Protein AF-0000000071292032 (afdb_homodimer)

Foldseek 3Di:
DQCAVVQCVLPVVPFFPKKFKAFLDPVGGATRDMDPPDLQNQADSVQSCQLPDPPCVCCQPQNGDHSNFGKHWDDDCLVPPPQNKTWIKTDDDDPDAIWIKMWHAAPTIIIITTGDGPRDNVVRSVSRPVVRVVVNVVPD/DQCAVVQCVLPVVPFFPKKFKAFLDPVGGATRDMDPPDLQNQADSVQSCQLVDPPCVCCQPQNGDHSNFGKHWDDDCLVPPPQNKTWIKTDDDDPDAIWIKMWHAAPTIIIITTGDGPRDNVVRSVSRHVVRVVVNVVPD

Structure (mmCIF, N/CA/C/O backbone):
data_AF-0000000071292032-model_v1
#
loop_
_entity.id
_entity.type
_entity.pdbx_description
1 polymer Profilin
#
loop_
_atom_site.group_PDB
_atom_site.id
_atom_site.type_symbol
_atom_site.label_atom_id
_atom_site.label_alt_id
_atom_site.label_comp_id
_atom_site.label_asym_id
_atom_site.label_entity_id
_atom_site.label_seq_id
_atom_site.pdbx_PDB_ins_code
_atom_site.Cartn_x
_atom_site.Cartn_y
_atom_site.Cartn_z
_atom_site.occupancy
_atom_site.B_iso_or_equiv
_atom_site.auth_seq_id
_atom_site.auth_comp_id
_atom_site.auth_asym_id
_atom_site.auth_atom_id
_atom_site.pdbx_PDB_model_num
ATOM 1 N N . MET A 1 1 ? 8.82 -4.25 10.891 1 62.94 1 MET A N 1
ATOM 2 C CA . MET A 1 1 ? 7.844 -3.836 9.883 1 62.94 1 MET A CA 1
ATOM 3 C C . MET A 1 1 ? 6.82 -4.941 9.633 1 62.94 1 MET A C 1
ATOM 5 O O . MET A 1 1 ? 7.188 -6.102 9.453 1 62.94 1 MET A O 1
ATOM 9 N N . SER A 1 2 ? 5.457 -4.684 10.016 1 87.38 2 SER A N 1
ATOM 10 C CA . SER A 1 2 ? 4.551 -5.801 9.75 1 87.38 2 SER A CA 1
ATOM 11 C C . SER A 1 2 ? 3.955 -5.711 8.352 1 87.38 2 SER A C 1
ATOM 13 O O . SER A 1 2 ? 3.539 -4.633 7.914 1 87.38 2 SER A O 1
ATOM 15 N N . TRP A 1 3 ? 4.102 -6.738 7.504 1 96.5 3 TRP A N 1
ATOM 16 C CA . TRP A 1 3 ? 3.559 -6.859 6.156 1 96.5 3 TRP A CA 1
ATOM 17 C C . TRP A 1 3 ? 2.156 -7.457 6.184 1 96.5 3 TRP A C 1
ATOM 19 O O . TRP A 1 3 ? 1.475 -7.508 5.156 1 96.5 3 TRP A O 1
ATOM 29 N N . GLN A 1 4 ? 1.668 -7.754 7.344 1 96.69 4 GLN A N 1
ATOM 30 C CA . GLN A 1 4 ? 0.369 -8.406 7.457 1 96.69 4 GLN A CA 1
ATOM 31 C C . GLN A 1 4 ? -0.76 -7.473 7.039 1 96.69 4 GLN A C 1
ATOM 33 O O . GLN A 1 4 ? -1.766 -7.914 6.48 1 96.69 4 GLN A O 1
ATOM 38 N N . GLY A 1 5 ? -0.586 -6.219 7.262 1 95.81 5 GLY A N 1
ATOM 39 C CA . GLY A 1 5 ? -1.594 -5.258 6.836 1 95.81 5 GLY A CA 1
ATOM 40 C C . GLY A 1 5 ? -1.859 -5.293 5.344 1 95.81 5 GLY A C 1
ATOM 41 O O . GLY A 1 5 ? -2.998 -5.121 4.906 1 95.81 5 GLY A O 1
ATOM 42 N N . TYR A 1 6 ? -0.828 -5.484 4.535 1 97.81 6 TYR A N 1
ATOM 43 C CA . TYR A 1 6 ? -0.967 -5.57 3.084 1 97.81 6 TYR A CA 1
ATOM 44 C C . TYR A 1 6 ? -1.748 -6.816 2.686 1 97.81 6 TYR A C 1
ATOM 46 O O . TYR A 1 6 ? -2.605 -6.762 1.801 1 97.81 6 TYR A O 1
ATOM 54 N N . VAL A 1 7 ? -1.456 -7.906 3.375 1 98.44 7 VAL A N 1
ATOM 55 C CA . VAL A 1 7 ? -2.18 -9.148 3.135 1 98.44 7 VAL A CA 1
ATOM 56 C C . VAL A 1 7 ? -3.654 -8.969 3.484 1 98.44 7 VAL A C 1
ATOM 58 O O . VAL A 1 7 ? -4.535 -9.336 2.705 1 98.44 7 VAL A O 1
ATOM 61 N N . ASP A 1 8 ? -3.875 -8.359 4.648 1 97.06 8 ASP A N 1
ATOM 62 C CA . ASP A 1 8 ? -5.246 -8.109 5.078 1 97.06 8 ASP A CA 1
ATOM 63 C C . ASP A 1 8 ? -5.996 -7.262 4.055 1 97.06 8 ASP A C 1
ATOM 65 O O . ASP A 1 8 ? -7.172 -7.512 3.777 1 97.06 8 ASP A O 1
ATOM 69 N N . ASN A 1 9 ? -5.352 -6.289 3.553 1 96.56 9 ASN A N 1
ATOM 70 C CA . ASN A 1 9 ? -5.977 -5.422 2.559 1 96.56 9 ASN A CA 1
ATOM 71 C C . ASN A 1 9 ? -6.32 -6.191 1.284 1 96.56 9 ASN A C 1
ATOM 73 O O . ASN A 1 9 ? -7.422 -6.051 0.749 1 96.56 9 ASN A O 1
ATOM 77 N N . LEU A 1 10 ? -5.461 -7.016 0.8 1 98.06 10 LEU A N 1
ATOM 78 C CA . LEU A 1 10 ? -5.688 -7.82 -0.396 1 98.06 10 LEU A CA 1
ATOM 79 C C . LEU A 1 10 ? -6.887 -8.75 -0.208 1 98.06 10 LEU A C 1
ATOM 81 O O . LEU A 1 10 ? -7.598 -9.047 -1.168 1 98.06 10 LEU A O 1
ATOM 85 N N . MET A 1 11 ? -7.176 -9.117 1.026 1 98 11 MET A N 1
ATOM 86 C CA . MET A 1 11 ? -8.219 -10.086 1.337 1 98 11 MET A CA 1
ATOM 87 C C . MET A 1 11 ? -9.547 -9.391 1.612 1 98 11 MET A C 1
ATOM 89 O O . MET A 1 11 ? -10.602 -10.031 1.614 1 98 11 MET A O 1
ATOM 93 N N . SER A 1 12 ? -9.539 -8.133 1.776 1 96.12 12 SER A N 1
ATOM 94 C CA . SER A 1 12 ? -10.609 -7.418 2.463 1 96.12 12 SER A CA 1
ATOM 95 C C . SER A 1 12 ? -11.859 -7.316 1.588 1 96.12 12 SER A C 1
ATOM 97 O O . SER A 1 12 ? -12.977 -7.246 2.098 1 96.12 12 SER A O 1
ATOM 99 N N . ASP A 1 13 ? -11.75 -7.359 0.277 1 95.5 13 ASP A N 1
ATOM 100 C CA . ASP A 1 13 ? -12.906 -7.148 -0.581 1 95.5 13 ASP A CA 1
ATOM 101 C C . ASP A 1 13 ? -13.648 -8.461 -0.836 1 95.5 13 ASP A C 1
ATOM 103 O O . ASP A 1 13 ? -14.68 -8.477 -1.515 1 95.5 13 ASP A O 1
ATOM 107 N N . GLY A 1 14 ? -13.102 -9.531 -0.392 1 96.75 14 GLY A N 1
ATOM 108 C CA . GLY A 1 14 ? -13.805 -10.797 -0.457 1 96.75 14 GLY A CA 1
ATOM 109 C C . GLY A 1 14 ? -13.57 -11.547 -1.758 1 96.75 14 GLY A C 1
ATOM 110 O O . GLY A 1 14 ? -14.117 -12.633 -1.961 1 96.75 14 GLY A O 1
ATOM 111 N N . ASN A 1 15 ? -12.727 -11.039 -2.672 1 98.25 15 ASN A N 1
ATOM 112 C CA . ASN A 1 15 ? -12.469 -11.672 -3.959 1 98.25 15 ASN A CA 1
ATOM 113 C C . ASN A 1 15 ? -11.383 -12.734 -3.85 1 98.25 15 ASN A C 1
ATOM 115 O O . ASN A 1 15 ? -11.352 -13.68 -4.641 1 98.25 15 ASN A O 1
ATOM 119 N N . CYS A 1 16 ? -10.562 -12.617 -2.873 1 98.75 16 CYS A N 1
ATOM 120 C CA . CYS A 1 16 ? -9.422 -13.516 -2.756 1 98.75 16 CYS A CA 1
ATOM 121 C C . CYS A 1 16 ? -9.648 -14.539 -1.645 1 98.75 16 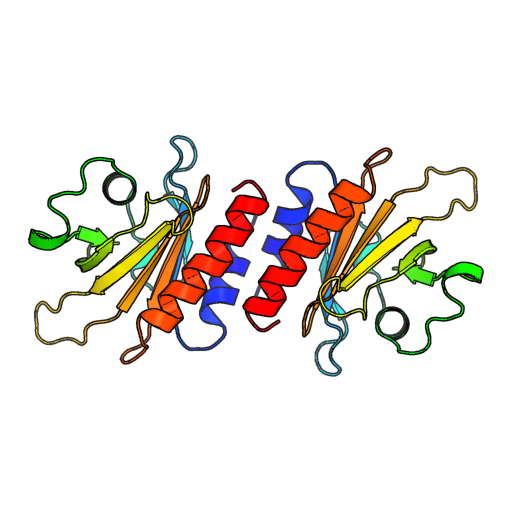CYS A C 1
ATOM 123 O O . CYS A 1 16 ? -10.297 -14.234 -0.641 1 98.75 16 CYS A O 1
ATOM 125 N N . GLN A 1 17 ? -9.141 -15.711 -1.859 1 98.81 17 GLN A N 1
ATOM 126 C CA . GLN A 1 17 ? -9.133 -16.719 -0.81 1 98.81 17 GLN A CA 1
ATOM 127 C C . GLN A 1 17 ? -7.738 -16.906 -0.224 1 98.81 17 GLN A C 1
ATOM 129 O O . GLN A 1 17 ? -7.566 -17.562 0.806 1 98.81 17 GLN A O 1
ATOM 134 N N . ASP A 1 18 ? -6.68 -16.406 -0.852 1 98.94 18 ASP A N 1
ATOM 135 C CA . ASP A 1 18 ? -5.297 -16.438 -0.39 1 98.94 18 ASP A CA 1
ATOM 136 C C . ASP A 1 18 ? -4.504 -15.258 -0.947 1 98.94 18 ASP A C 1
ATOM 138 O O . ASP A 1 18 ? -4.797 -14.766 -2.037 1 98.94 18 ASP A O 1
ATOM 142 N N . SER A 1 19 ? -3.541 -14.727 -0.225 1 98.94 19 SER A N 1
ATOM 143 C CA . SER A 1 19 ? -2.611 -13.695 -0.683 1 98.94 19 SER A CA 1
ATOM 144 C C . SER A 1 19 ? -1.304 -13.75 0.098 1 98.94 19 SER A C 1
ATOM 146 O O . SER A 1 19 ? -1.228 -14.375 1.154 1 98.94 19 SER A O 1
ATOM 148 N N . ALA A 1 20 ? -0.291 -13.156 -0.444 1 98.94 20 ALA A N 1
ATOM 149 C CA . ALA A 1 20 ? 1.01 -13.125 0.22 1 98.94 20 ALA A CA 1
ATOM 150 C C . ALA A 1 20 ? 1.89 -12.016 -0.339 1 98.94 20 ALA A C 1
ATOM 152 O O . ALA A 1 20 ? 1.739 -11.617 -1.497 1 98.94 20 ALA A O 1
ATOM 153 N N . ILE A 1 21 ? 2.699 -11.492 0.452 1 98.88 21 ILE A N 1
ATOM 154 C CA . ILE A 1 21 ? 3.857 -10.688 0.084 1 98.88 21 ILE A CA 1
ATOM 155 C C . ILE A 1 21 ? 5.137 -11.492 0.283 1 98.88 21 ILE A C 1
ATOM 157 O O . ILE A 1 21 ? 5.387 -12.016 1.374 1 98.88 21 ILE A O 1
ATOM 161 N N . VAL A 1 22 ? 5.941 -11.586 -0.764 1 98.88 22 VAL A N 1
ATOM 162 C CA . VAL A 1 22 ? 7.105 -12.461 -0.764 1 98.88 22 VAL A CA 1
ATOM 163 C C . VAL A 1 22 ? 8.344 -11.68 -1.192 1 98.88 22 VAL A C 1
ATOM 165 O O . VAL A 1 22 ? 8.328 -10.984 -2.209 1 98.88 22 VAL A O 1
ATOM 168 N N . GLY A 1 23 ? 9.367 -11.789 -0.381 1 98.75 23 GLY A N 1
ATOM 169 C CA . GLY A 1 23 ? 10.633 -11.227 -0.816 1 98.75 23 GLY A CA 1
ATOM 170 C C . GLY A 1 23 ? 11.359 -12.102 -1.823 1 98.75 23 GLY A C 1
ATOM 171 O O . GLY A 1 23 ? 11.344 -13.328 -1.717 1 98.75 23 GLY A O 1
ATOM 172 N N . TRP A 1 24 ? 12.055 -11.398 -2.803 1 98.5 24 TRP A N 1
ATOM 173 C CA . TRP A 1 24 ? 12.75 -12.227 -3.781 1 98.5 24 TRP A CA 1
ATOM 174 C C . TRP A 1 24 ? 14.211 -11.805 -3.914 1 98.5 24 TRP A C 1
ATOM 176 O O . TRP A 1 24 ? 14.961 -12.375 -4.711 1 98.5 24 TRP A O 1
ATOM 186 N N . ASN A 1 25 ? 14.648 -10.836 -3.141 1 96.81 25 ASN A N 1
ATOM 187 C CA . ASN A 1 25 ? 16.062 -10.492 -3.092 1 96.81 25 ASN A CA 1
ATOM 188 C C . ASN A 1 25 ? 16.859 -11.5 -2.262 1 96.81 25 ASN A C 1
ATOM 190 O O . ASN A 1 25 ? 16.297 -12.141 -1.365 1 96.81 25 ASN A O 1
ATOM 194 N N . PRO A 1 26 ? 18.156 -11.617 -2.463 1 95.12 26 PRO A N 1
ATOM 195 C CA . PRO A 1 26 ? 18.969 -12.641 -1.806 1 95.12 26 PRO A CA 1
ATOM 196 C C . PRO A 1 26 ? 18.906 -12.562 -0.282 1 95.12 26 PRO A C 1
ATOM 198 O O . PRO A 1 26 ? 18.906 -13.586 0.397 1 95.12 26 PRO A O 1
ATOM 201 N N . ASP A 1 27 ? 18.766 -11.367 0.312 1 94.5 27 ASP A N 1
ATOM 202 C CA . ASP A 1 27 ? 18.844 -11.195 1.76 1 94.5 27 ASP A CA 1
ATOM 203 C C . ASP A 1 27 ? 17.453 -11.336 2.4 1 94.5 27 ASP A C 1
ATOM 205 O O . ASP A 1 27 ? 17.328 -11.32 3.627 1 94.5 27 ASP A O 1
ATOM 209 N N . SER A 1 28 ? 16.406 -11.5 1.646 1 96.75 28 SER A N 1
ATOM 210 C CA . SER A 1 28 ? 15.039 -11.57 2.172 1 96.75 28 SER A CA 1
ATOM 211 C C . SER A 1 28 ? 14.148 -12.422 1.283 1 96.75 28 SER A C 1
ATOM 213 O O . SER A 1 28 ? 12.992 -12.062 1.027 1 96.75 28 SER A O 1
ATOM 215 N N . LYS A 1 29 ? 14.695 -13.57 0.833 1 98.38 29 LYS A N 1
ATOM 216 C CA . LYS A 1 29 ? 13.984 -14.477 -0.065 1 98.38 29 LYS A CA 1
ATOM 217 C C . LYS A 1 29 ? 13.125 -15.469 0.717 1 98.38 29 LYS A C 1
ATOM 219 O O . LYS A 1 29 ? 13.523 -16.625 0.914 1 98.38 29 LYS A O 1
ATOM 224 N N . TYR A 1 30 ? 12 -15.039 1.151 1 98.62 30 TYR A N 1
ATOM 225 C CA . TYR A 1 30 ? 11.023 -15.82 1.901 1 98.62 30 TYR A CA 1
ATOM 226 C C . TYR A 1 30 ? 9.68 -15.109 1.964 1 98.62 30 TYR A C 1
ATOM 228 O O . TYR A 1 30 ? 9.555 -13.969 1.495 1 98.62 30 TYR A O 1
ATOM 236 N N . VAL A 1 31 ? 8.68 -15.734 2.475 1 98.75 31 VAL A N 1
ATOM 237 C CA . VAL A 1 31 ? 7.359 -15.133 2.664 1 98.75 31 VAL A CA 1
ATOM 238 C C . VAL A 1 31 ? 7.406 -14.133 3.814 1 98.75 31 VAL A C 1
ATOM 240 O O . VAL A 1 31 ? 7.668 -14.508 4.961 1 98.75 31 VAL A O 1
ATOM 243 N N . TRP A 1 32 ? 7.121 -12.891 3.48 1 98.31 32 TRP A N 1
ATOM 244 C CA . TRP A 1 32 ? 7.133 -11.859 4.512 1 98.31 32 TRP A CA 1
ATOM 245 C C . TRP A 1 32 ? 5.84 -11.875 5.316 1 98.31 32 TRP A C 1
ATOM 247 O O . TRP A 1 32 ? 5.848 -11.625 6.527 1 98.31 32 TRP A O 1
ATOM 257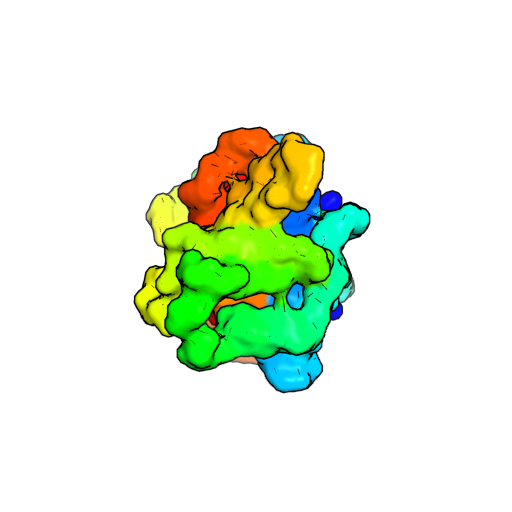 N N . ALA A 1 33 ? 4.727 -12.133 4.645 1 98.44 33 ALA A N 1
ATOM 258 C CA . ALA A 1 33 ? 3.395 -12.281 5.227 1 98.44 33 ALA A CA 1
ATOM 259 C C . ALA A 1 33 ? 2.461 -13.031 4.277 1 98.44 33 ALA A C 1
ATOM 261 O O . ALA A 1 33 ? 2.613 -12.945 3.055 1 98.44 33 ALA A O 1
ATOM 262 N N . ALA A 1 34 ? 1.504 -13.703 4.766 1 98.69 34 ALA A N 1
ATOM 263 C CA . ALA A 1 34 ? 0.542 -14.453 3.961 1 98.69 34 ALA A CA 1
ATOM 264 C C . ALA A 1 34 ? -0.749 -14.703 4.738 1 98.69 34 ALA A C 1
ATOM 266 O O . ALA A 1 34 ? -0.771 -14.602 5.965 1 98.69 34 ALA A O 1
ATOM 267 N N . GLN A 1 35 ? -1.771 -14.977 3.998 1 98.31 35 GLN A N 1
ATOM 268 C CA . GLN A 1 35 ? -3.014 -15.43 4.609 1 98.31 35 GLN A CA 1
ATOM 269 C C . GLN A 1 35 ? -2.805 -16.734 5.367 1 98.31 35 GLN A C 1
ATOM 271 O O . GLN A 1 35 ? -2.324 -17.719 4.797 1 98.31 35 GLN A O 1
ATOM 276 N N . GLU A 1 36 ? -3.209 -16.734 6.602 1 97.25 36 GLU A N 1
ATOM 277 C CA . GLU A 1 36 ? -3.072 -17.938 7.414 1 97.25 36 GLU A CA 1
ATOM 278 C C . GLU A 1 36 ? -3.865 -19.094 6.824 1 97.25 36 GLU A C 1
ATOM 280 O O . GLU A 1 36 ? -5.008 -18.922 6.395 1 97.25 36 GLU A O 1
ATOM 285 N N . GLY A 1 37 ? -3.264 -20.281 6.789 1 97.69 37 GLY A N 1
ATOM 286 C CA . GLY A 1 37 ? -3.936 -21.484 6.324 1 97.69 37 GLY A CA 1
ATOM 287 C C . GLY A 1 37 ? -3.975 -21.594 4.812 1 97.69 37 GLY A C 1
ATOM 288 O O . GLY A 1 37 ? -4.453 -22.594 4.27 1 97.69 37 GLY A O 1
ATOM 289 N N . GLY A 1 38 ? -3.479 -20.625 4.113 1 98.31 38 GLY A N 1
ATOM 290 C CA . GLY A 1 38 ? -3.482 -20.641 2.66 1 98.31 38 GLY A CA 1
ATOM 291 C C . GLY A 1 38 ? -2.307 -21.391 2.07 1 98.31 38 GLY A C 1
ATOM 292 O O . GLY A 1 38 ? -1.449 -21.891 2.805 1 98.31 38 GLY A O 1
ATOM 293 N N . THR A 1 39 ? -2.291 -21.438 0.812 1 98.31 39 THR A N 1
ATOM 294 C CA . THR A 1 39 ? -1.271 -22.141 0.044 1 98.31 39 THR A CA 1
ATOM 295 C C . THR A 1 39 ? 0.048 -21.375 0.059 1 98.31 39 THR A C 1
ATOM 297 O O . THR A 1 39 ? 1.119 -21.969 0.169 1 98.31 39 THR A O 1
ATOM 300 N N . PHE A 1 40 ? -0.015 -20.047 0.035 1 98.88 40 PHE A N 1
ATOM 301 C CA . PHE A 1 40 ? 1.146 -19.219 -0.267 1 98.88 40 PHE A CA 1
ATOM 302 C C . PHE A 1 40 ? 2.08 -19.141 0.934 1 98.88 40 PHE A C 1
ATOM 304 O O . PHE A 1 40 ? 3.252 -18.781 0.793 1 98.88 40 PHE A O 1
ATOM 311 N N . ILE A 1 41 ? 1.556 -19.484 2.15 1 98.75 41 ILE A N 1
ATOM 312 C CA . ILE A 1 41 ? 2.383 -19.422 3.348 1 98.75 41 ILE A CA 1
ATOM 313 C C . ILE A 1 41 ? 3.527 -20.422 3.248 1 98.75 41 ILE A C 1
ATOM 315 O O . ILE A 1 41 ? 4.547 -20.281 3.928 1 98.75 41 ILE A O 1
ATOM 319 N N . ASN A 1 42 ? 3.465 -21.406 2.283 1 98.69 42 ASN A N 1
ATOM 320 C CA . ASN A 1 42 ? 4.418 -22.5 2.162 1 98.69 42 ASN A CA 1
ATOM 321 C C . ASN A 1 42 ? 5.375 -22.281 0.995 1 98.69 42 ASN A C 1
ATOM 323 O O . ASN A 1 42 ? 6.188 -23.156 0.683 1 98.69 42 ASN A O 1
ATOM 327 N N . ILE A 1 43 ? 5.352 -21.203 0.359 1 98.88 43 ILE A N 1
ATOM 328 C CA . ILE A 1 43 ? 6.242 -20.953 -0.768 1 98.88 43 ILE A CA 1
ATOM 329 C C . ILE A 1 43 ? 7.691 -20.984 -0.295 1 98.88 43 ILE A C 1
ATOM 331 O O . ILE A 1 43 ? 8.031 -20.375 0.722 1 98.88 43 ILE A O 1
ATOM 335 N N . THR A 1 44 ? 8.539 -21.688 -1.04 1 98.75 44 THR A N 1
ATOM 336 C CA . THR A 1 44 ? 9.93 -21.906 -0.655 1 98.75 44 THR A CA 1
ATOM 337 C C . THR A 1 44 ? 10.859 -20.984 -1.441 1 98.75 44 THR A C 1
ATOM 339 O O . THR A 1 44 ? 10.484 -20.469 -2.5 1 98.75 44 THR A O 1
ATOM 342 N N . PRO A 1 45 ? 12.086 -20.812 -0.926 1 98.62 45 PRO A N 1
ATOM 343 C CA . PRO A 1 45 ? 13.07 -20.031 -1.678 1 98.62 45 PRO A CA 1
ATOM 344 C C . PRO A 1 45 ? 13.312 -20.578 -3.084 1 98.62 45 PRO A C 1
ATOM 346 O O . PRO A 1 45 ? 13.523 -19.812 -4.023 1 98.62 45 PRO A O 1
ATOM 349 N N . THR A 1 46 ? 13.289 -21.906 -3.24 1 98.38 46 THR A N 1
ATOM 350 C CA . THR A 1 46 ? 13.477 -22.5 -4.555 1 98.38 46 THR A CA 1
ATOM 351 C C . THR A 1 46 ? 12.344 -22.109 -5.5 1 98.38 46 THR A C 1
ATOM 353 O O . THR A 1 46 ? 12.578 -21.766 -6.66 1 98.38 46 THR A O 1
ATOM 356 N N . GLU A 1 47 ? 11.125 -22.125 -4.969 1 98.62 47 GLU A N 1
ATOM 357 C CA . GLU A 1 47 ? 9.984 -21.688 -5.781 1 98.62 47 GLU A CA 1
ATOM 358 C C . GLU A 1 47 ? 10.094 -20.219 -6.152 1 98.62 47 GLU A C 1
ATOM 360 O O . GLU A 1 47 ? 9.742 -19.828 -7.266 1 98.62 47 GLU A O 1
ATOM 365 N N . ILE A 1 48 ? 10.555 -19.406 -5.223 1 98.81 48 ILE A N 1
ATOM 366 C CA . ILE A 1 48 ? 10.758 -17.984 -5.492 1 98.81 48 ILE A CA 1
ATOM 367 C C . ILE A 1 48 ? 11.797 -17.812 -6.602 1 98.81 48 ILE A C 1
ATOM 369 O O . ILE A 1 48 ? 11.586 -17.047 -7.539 1 98.81 48 ILE A O 1
ATOM 373 N N . ASP A 1 49 ? 12.867 -18.578 -6.609 1 98.44 49 ASP A N 1
ATOM 374 C CA . ASP A 1 49 ? 13.906 -18.516 -7.637 1 98.44 49 ASP A CA 1
ATOM 375 C C . ASP A 1 49 ? 13.336 -18.859 -9.008 1 98.44 49 ASP A C 1
ATOM 377 O O . ASP A 1 49 ? 13.703 -18.25 -10.016 1 98.44 49 ASP A O 1
ATOM 381 N N . VAL A 1 50 ? 12.547 -19.828 -9.039 1 97.75 50 VAL A N 1
ATOM 382 C CA . VAL A 1 50 ? 11.93 -20.219 -10.297 1 97.75 50 VAL A CA 1
ATOM 383 C C . VAL A 1 50 ? 11.055 -19.094 -10.828 1 97.75 50 VAL A C 1
ATOM 385 O O . VAL A 1 50 ? 11.141 -18.719 -12 1 97.75 50 VAL A O 1
ATOM 388 N N . LEU A 1 51 ? 10.25 -18.516 -9.984 1 97.75 51 LEU A N 1
ATOM 389 C CA . LEU A 1 51 ? 9.297 -17.484 -10.344 1 97.75 51 LEU A CA 1
ATOM 390 C C . LEU A 1 51 ? 10.008 -16.266 -10.938 1 97.75 51 LEU A C 1
ATOM 392 O O . LEU A 1 51 ? 9.555 -15.711 -11.938 1 97.75 51 LEU A O 1
ATOM 396 N N . VAL A 1 52 ? 11.117 -15.875 -10.336 1 98.06 52 VAL A N 1
ATOM 397 C CA . VAL A 1 52 ? 11.75 -14.633 -10.758 1 98.06 52 VAL A CA 1
ATOM 398 C C . VAL A 1 52 ? 12.93 -14.938 -11.672 1 98.06 52 VAL A C 1
ATOM 400 O O . VAL A 1 52 ? 13.641 -14.023 -12.109 1 98.06 52 VAL A O 1
ATOM 403 N N . GLY A 1 53 ? 13.156 -16.219 -11.945 1 97.38 53 GLY A N 1
ATOM 404 C CA . GLY A 1 53 ? 14.297 -16.609 -12.75 1 97.38 53 GLY A CA 1
ATOM 405 C C . GLY A 1 53 ? 14.18 -16.188 -14.203 1 97.38 53 GLY A C 1
ATOM 406 O O . GLY A 1 53 ? 13.086 -15.906 -14.688 1 97.38 53 GLY A O 1
ATOM 407 N N . LYS A 1 54 ? 15.297 -16.25 -14.945 1 94.88 54 LYS A N 1
ATOM 408 C CA . LYS A 1 54 ? 15.359 -15.781 -16.328 1 94.88 54 LYS A CA 1
ATOM 409 C C . LYS A 1 54 ? 14.93 -16.875 -17.297 1 94.88 54 LYS A C 1
ATOM 411 O O . LYS A 1 54 ? 14.531 -16.578 -18.422 1 94.88 54 LYS A O 1
ATOM 416 N N . ASP A 1 55 ? 15.07 -18.047 -16.875 1 94.5 55 ASP A N 1
ATOM 417 C CA . ASP A 1 55 ? 14.641 -19.156 -17.734 1 94.5 55 ASP A CA 1
ATOM 418 C C . ASP A 1 55 ? 13.133 -19.391 -17.594 1 94.5 55 ASP A C 1
ATOM 420 O O . ASP A 1 55 ? 12.695 -20.047 -16.656 1 94.5 55 ASP A O 1
ATOM 424 N N . ARG A 1 56 ? 12.438 -18.969 -18.578 1 94.69 56 ARG A N 1
ATOM 425 C CA . ARG A 1 56 ? 10.992 -18.953 -18.438 1 94.69 56 ARG A CA 1
ATOM 426 C C . ARG A 1 56 ? 10.312 -19.734 -19.547 1 94.69 56 ARG A C 1
ATOM 428 O O . ARG A 1 56 ? 9.086 -19.719 -19.688 1 94.69 56 ARG A O 1
ATOM 435 N N . GLN A 1 57 ? 10.938 -20.344 -20.484 1 90.62 57 GLN A N 1
ATOM 436 C CA . GLN A 1 57 ? 10.445 -21 -21.688 1 90.62 57 GLN A CA 1
ATOM 437 C C . GLN A 1 57 ? 9.578 -22.203 -21.344 1 90.62 57 GLN A C 1
ATOM 439 O O . GLN A 1 57 ? 8.617 -22.5 -22.047 1 90.62 57 GLN A O 1
ATOM 444 N N . GLY A 1 58 ? 9.805 -22.844 -20.297 1 93.81 58 GLY A N 1
ATOM 445 C CA . GLY A 1 58 ? 9.078 -24.062 -19.984 1 93.81 58 GLY A CA 1
ATOM 446 C C . GLY A 1 58 ? 7.836 -23.828 -19.141 1 93.81 58 GLY A C 1
ATOM 447 O O . GLY A 1 58 ? 7.105 -24.766 -18.828 1 93.81 58 GLY A O 1
ATOM 448 N N . PHE A 1 59 ? 7.469 -22.594 -18.891 1 97.12 59 PHE A N 1
ATOM 449 C CA . PHE A 1 59 ? 6.375 -22.312 -17.984 1 97.12 59 PHE A CA 1
ATOM 450 C C . PHE A 1 59 ? 5.035 -22.703 -18.594 1 97.12 59 PHE A C 1
ATOM 452 O O . PHE A 1 59 ? 4.191 -23.297 -17.922 1 97.12 59 PHE A O 1
ATOM 459 N N . PHE A 1 60 ? 4.852 -22.406 -19.922 1 96.69 60 PHE A N 1
ATOM 460 C CA . PHE A 1 60 ? 3.561 -22.641 -20.547 1 96.69 60 PHE A CA 1
ATOM 461 C C . PHE A 1 60 ? 3.334 -24.125 -20.781 1 96.69 60 PHE A C 1
ATOM 463 O O . PHE A 1 60 ? 2.197 -24.594 -20.734 1 96.69 60 PHE A O 1
ATOM 470 N N . THR A 1 61 ? 4.395 -24.859 -20.938 1 97 61 THR A N 1
ATOM 471 C CA . THR A 1 61 ? 4.262 -26.281 -21.203 1 97 61 THR A CA 1
ATOM 472 C C . THR A 1 61 ? 4.25 -27.078 -19.906 1 97 61 THR A C 1
ATOM 474 O O . THR A 1 61 ? 3.43 -27.984 -19.734 1 97 61 THR A O 1
ATOM 477 N N . ASN A 1 62 ? 5.117 -26.703 -18.938 1 97.19 62 ASN A N 1
ATOM 478 C CA . ASN A 1 62 ? 5.34 -27.547 -17.766 1 97.19 62 ASN A CA 1
ATOM 479 C C . ASN A 1 62 ? 4.656 -26.969 -16.531 1 97.19 62 ASN A C 1
ATOM 481 O O . ASN A 1 62 ? 4.488 -27.672 -15.531 1 97.19 62 ASN A O 1
ATOM 485 N N . GLY A 1 63 ? 4.305 -25.75 -16.531 1 98 63 GLY A N 1
ATOM 486 C CA . GLY A 1 63 ? 3.754 -25.094 -15.352 1 98 63 GLY A CA 1
ATOM 487 C C . GLY A 1 63 ? 4.797 -24.797 -14.289 1 98 63 GLY A C 1
ATOM 488 O O . GLY A 1 63 ? 5.988 -24.703 -14.594 1 98 63 GLY A O 1
ATOM 489 N N . LEU A 1 64 ? 4.344 -24.484 -13.117 1 97.81 64 LEU A N 1
ATOM 490 C CA . LEU A 1 64 ? 5.195 -24.266 -11.953 1 97.81 64 LEU A CA 1
ATOM 491 C C . LEU A 1 64 ? 4.453 -24.609 -10.664 1 97.81 64 LEU A C 1
ATOM 493 O O . LEU A 1 64 ? 3.289 -25.016 -10.703 1 97.81 64 LEU A O 1
ATOM 497 N N . THR A 1 65 ? 5.199 -24.594 -9.57 1 98 65 THR A N 1
ATOM 498 C CA . THR A 1 65 ? 4.617 -24.906 -8.273 1 98 65 THR A CA 1
ATOM 499 C C . THR A 1 65 ? 4.707 -23.703 -7.34 1 98 65 THR A C 1
ATOM 501 O O . THR A 1 65 ? 5.73 -23.016 -7.297 1 98 65 THR A O 1
ATOM 504 N N . LEU A 1 66 ? 3.635 -23.469 -6.68 1 98.31 66 LEU A N 1
ATOM 505 C CA . LEU A 1 66 ? 3.584 -22.484 -5.609 1 98.31 66 LEU A CA 1
ATOM 506 C C . LEU A 1 66 ? 3.072 -23.109 -4.316 1 98.31 66 LEU A C 1
ATOM 508 O O . LEU A 1 66 ? 1.92 -23.531 -4.242 1 98.31 66 LEU A O 1
ATOM 512 N N . GLY A 1 67 ? 3.904 -23.125 -3.307 1 98.31 67 GLY A N 1
ATOM 513 C CA . GLY A 1 67 ? 3.498 -23.766 -2.064 1 98.31 67 GLY A CA 1
ATOM 514 C C . GLY A 1 67 ? 3.092 -25.203 -2.246 1 98.31 67 GLY A C 1
ATOM 515 O O . GLY A 1 67 ? 2.047 -25.641 -1.747 1 98.31 67 GLY A O 1
ATOM 516 N N . SER A 1 68 ? 3.77 -25.812 -3.107 1 96.75 68 SER A N 1
ATOM 517 C CA . SER A 1 68 ? 3.584 -27.234 -3.396 1 96.75 68 SER A CA 1
ATOM 518 C C . SER A 1 68 ? 2.312 -27.469 -4.203 1 96.75 68 SER A C 1
ATOM 520 O O . SER A 1 68 ? 1.892 -28.609 -4.387 1 96.75 68 SER A O 1
ATOM 522 N N . LYS A 1 69 ? 1.622 -26.469 -4.617 1 97.5 69 LYS A N 1
ATOM 523 C CA . LYS A 1 69 ? 0.469 -26.594 -5.504 1 97.5 69 LYS A CA 1
ATOM 524 C C . LYS A 1 69 ? 0.881 -26.453 -6.965 1 97.5 69 LYS A C 1
ATOM 526 O O . LYS A 1 69 ? 1.507 -25.469 -7.352 1 97.5 69 LYS A O 1
ATOM 531 N N . LYS A 1 70 ? 0.584 -27.422 -7.766 1 97.94 70 LYS A N 1
ATOM 532 C CA . LYS A 1 70 ? 0.875 -27.359 -9.195 1 97.94 70 LYS A CA 1
ATOM 533 C C . LYS A 1 70 ? -0.011 -26.328 -9.891 1 97.94 70 LYS A C 1
ATOM 535 O O . LYS A 1 70 ? -1.214 -26.266 -9.633 1 97.94 70 LYS A O 1
ATOM 540 N N . CYS A 1 71 ? 0.56 -25.594 -10.766 1 98.5 71 CYS A N 1
ATOM 541 C CA . CYS A 1 71 ? -0.152 -24.5 -11.438 1 98.5 71 CYS A CA 1
ATOM 542 C C . CYS A 1 71 ? 0.187 -24.469 -12.93 1 98.5 71 CYS A C 1
ATOM 544 O O . CYS A 1 71 ? 1.285 -24.859 -13.328 1 98.5 71 CYS A O 1
ATOM 546 N N . SER A 1 72 ? -0.745 -24.016 -13.695 1 98.38 72 SER A N 1
ATOM 547 C CA . SER A 1 72 ? -0.517 -23.688 -15.094 1 98.38 72 SER A CA 1
ATOM 548 C C . SER A 1 72 ? -0.323 -22.172 -15.281 1 98.38 72 SER A C 1
ATOM 550 O O . SER A 1 72 ? -0.958 -21.375 -14.586 1 98.38 72 SER A O 1
A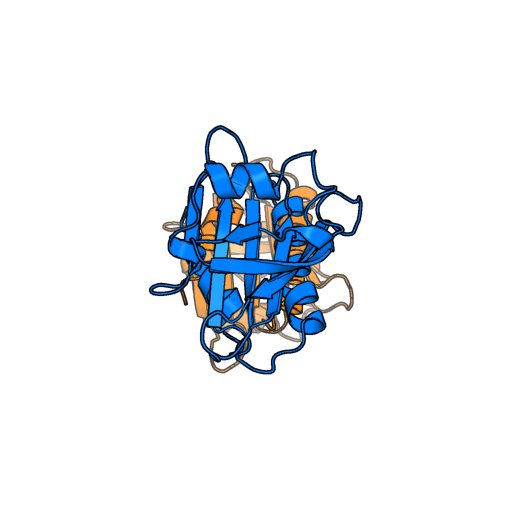TOM 552 N N . VAL A 1 73 ? 0.558 -21.828 -16.203 1 98.69 73 VAL A N 1
ATOM 553 C CA . VAL A 1 73 ? 0.774 -20.422 -16.5 1 98.69 73 VAL A CA 1
ATOM 554 C C . VAL A 1 73 ? -0.117 -20 -17.672 1 98.69 73 VAL A C 1
ATOM 556 O O . VAL A 1 73 ? -0.09 -20.609 -18.734 1 98.69 73 VAL A O 1
ATOM 559 N N . ILE A 1 74 ? -0.88 -19 -17.484 1 98.25 74 ILE A N 1
ATOM 560 C CA . ILE A 1 74 ? -1.821 -18.516 -18.484 1 98.25 74 ILE A CA 1
ATOM 561 C C . ILE A 1 74 ? -1.197 -17.344 -19.266 1 98.25 74 ILE A C 1
ATOM 563 O O . ILE A 1 74 ? -1.317 -17.281 -20.484 1 98.25 74 ILE A O 1
ATOM 567 N N . ARG A 1 75 ? -0.607 -16.438 -18.688 1 98.25 75 ARG A N 1
ATOM 568 C CA . ARG A 1 75 ? 0.104 -15.281 -19.219 1 98.25 75 ARG A CA 1
ATOM 569 C C . ARG A 1 75 ? 1.339 -14.969 -18.375 1 98.25 75 ARG A C 1
ATOM 571 O O . ARG A 1 75 ? 1.288 -15 -17.156 1 98.25 75 ARG A O 1
ATOM 578 N N . ASP A 1 76 ? 2.43 -14.672 -19.062 1 98.44 76 ASP A N 1
ATOM 579 C CA . ASP A 1 76 ? 3.658 -14.352 -18.328 1 98.44 76 ASP A CA 1
ATOM 580 C C . ASP A 1 76 ? 4.254 -13.031 -18.828 1 98.44 76 ASP A C 1
ATOM 582 O O . ASP A 1 76 ? 4.848 -12.977 -19.906 1 98.44 76 ASP A O 1
ATOM 586 N N . SER A 1 77 ? 4.152 -12.008 -18.156 1 98.25 77 SER A N 1
ATOM 587 C CA . SER A 1 77 ? 4.777 -10.711 -18.375 1 98.25 77 SER A CA 1
ATOM 588 C C . SER A 1 77 ? 5.449 -10.195 -17.109 1 98.25 77 SER A C 1
ATOM 590 O O . SER A 1 77 ? 5.539 -8.984 -16.891 1 98.25 77 SER A O 1
ATOM 592 N N . LEU A 1 78 ? 5.914 -11.102 -16.266 1 98.62 78 LEU A N 1
ATOM 593 C CA . LEU A 1 78 ? 6.422 -10.766 -14.938 1 98.62 78 LEU A CA 1
ATOM 594 C C . LEU A 1 78 ? 7.695 -9.93 -15.039 1 98.62 78 LEU A C 1
ATOM 596 O O . LEU A 1 78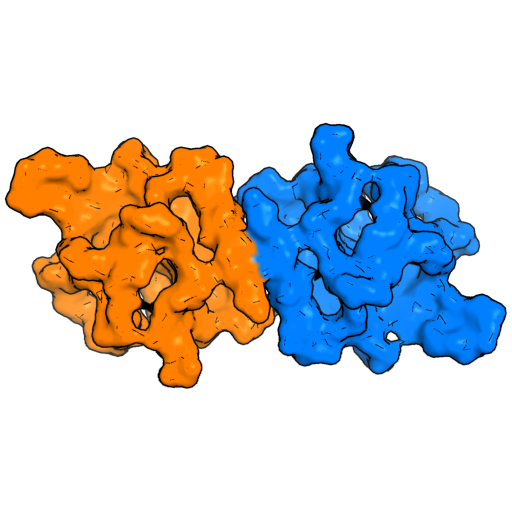 ? 7.949 -9.07 -14.195 1 98.62 78 LEU A O 1
ATOM 600 N N . LEU A 1 79 ? 8.5 -10.203 -16.094 1 97.81 79 LEU A N 1
ATOM 601 C CA . LEU A 1 79 ? 9.781 -9.516 -16.219 1 97.81 79 LEU A CA 1
ATOM 602 C C . LEU A 1 79 ? 9.711 -8.43 -17.297 1 97.81 79 LEU A C 1
ATOM 604 O O . LEU A 1 79 ? 10.727 -7.828 -17.641 1 97.81 79 LEU A O 1
ATOM 608 N N . ASP A 1 80 ? 8.539 -8.273 -17.828 1 96.69 80 ASP A N 1
ATOM 609 C CA . ASP A 1 80 ? 8.375 -7.258 -18.859 1 96.69 80 ASP A CA 1
ATOM 610 C C . ASP A 1 80 ? 8.203 -5.871 -18.25 1 96.69 80 ASP A C 1
ATOM 612 O O . ASP A 1 80 ? 7.312 -5.656 -17.422 1 96.69 80 ASP A O 1
ATOM 616 N N . ASP A 1 81 ? 8.945 -4.969 -18.828 1 94.69 81 ASP A N 1
ATOM 617 C CA . ASP A 1 81 ? 8.852 -3.586 -18.359 1 94.69 81 ASP A CA 1
ATOM 618 C C . ASP A 1 81 ? 7.434 -3.051 -18.516 1 94.69 81 ASP A C 1
ATOM 620 O O . ASP A 1 81 ? 6.773 -3.311 -19.531 1 94.69 81 ASP A O 1
ATOM 624 N N . ASN A 1 82 ? 6.852 -2.363 -17.516 1 93 82 ASN A N 1
ATOM 625 C CA . ASN A 1 82 ? 5.57 -1.667 -17.484 1 93 82 ASN A CA 1
ATOM 626 C C . ASN A 1 82 ? 4.41 -2.635 -17.266 1 93 82 ASN A C 1
ATOM 628 O O . ASN A 1 82 ? 3.244 -2.23 -17.297 1 93 82 ASN A O 1
ATOM 632 N N . ASP A 1 83 ? 4.637 -3.982 -17.203 1 97.44 83 ASP A N 1
ATOM 633 C CA . ASP A 1 83 ? 3.609 -4.961 -16.859 1 97.44 83 ASP A CA 1
ATOM 634 C C . ASP A 1 83 ? 3.9 -5.617 -15.508 1 97.44 83 ASP A C 1
ATOM 636 O O . ASP A 1 83 ? 3.475 -5.117 -14.469 1 97.44 83 ASP A O 1
ATOM 640 N N . TRP A 1 84 ? 4.875 -6.473 -15.359 1 98.62 84 TRP A N 1
ATOM 641 C CA . TRP A 1 84 ? 5.383 -7.02 -14.109 1 98.62 84 TRP A CA 1
ATOM 642 C C . TRP A 1 84 ? 4.352 -7.934 -13.453 1 98.62 84 TRP A C 1
ATOM 644 O O . TRP A 1 84 ? 4.207 -7.941 -12.227 1 98.62 84 TRP A O 1
ATOM 654 N N . THR A 1 85 ? 3.473 -8.586 -14.367 1 98.88 85 THR A N 1
ATOM 655 C CA . THR A 1 85 ? 2.475 -9.477 -13.781 1 98.88 85 THR A CA 1
ATOM 656 C C . THR A 1 85 ? 2.49 -10.828 -14.477 1 98.88 85 THR A C 1
ATOM 658 O O . THR A 1 85 ? 3.029 -10.969 -15.578 1 98.88 85 THR A O 1
ATOM 661 N N . MET A 1 86 ? 1.989 -11.734 -13.82 1 98.75 86 MET A N 1
ATOM 662 C CA . MET A 1 86 ? 1.791 -13.094 -14.312 1 98.75 86 MET A CA 1
ATOM 663 C C . MET A 1 86 ? 0.418 -13.625 -13.914 1 98.75 86 MET A C 1
ATOM 665 O O . MET A 1 86 ? -0.031 -13.406 -12.781 1 98.75 86 MET A O 1
ATOM 669 N N . ASP A 1 87 ? -0.266 -14.281 -14.891 1 98.81 87 ASP A N 1
ATOM 670 C CA . ASP A 1 87 ? -1.537 -14.953 -14.633 1 98.81 87 ASP A CA 1
ATOM 671 C C . ASP A 1 87 ? -1.36 -16.469 -14.594 1 98.81 87 ASP A C 1
ATOM 673 O O . ASP A 1 87 ? -0.821 -17.062 -15.531 1 98.81 87 ASP A O 1
ATOM 677 N N . ILE A 1 88 ? -1.818 -17.062 -13.555 1 98.81 88 ILE A N 1
ATOM 678 C CA . ILE A 1 88 ? -1.62 -18.484 -13.25 1 98.81 88 ILE A CA 1
ATOM 679 C C . ILE A 1 88 ? -2.951 -19.109 -12.852 1 98.81 88 ILE A C 1
ATOM 681 O O . ILE A 1 88 ? -3.904 -18.406 -12.508 1 98.81 88 ILE A O 1
ATOM 685 N N . ARG A 1 89 ? -3.078 -20.344 -13.047 1 98.75 89 ARG A N 1
ATOM 686 C CA . ARG A 1 89 ? -4.238 -21.094 -12.57 1 98.75 89 ARG A CA 1
ATOM 687 C C . ARG A 1 89 ? -3.807 -22.391 -11.875 1 98.75 89 ARG A C 1
ATOM 689 O O . ARG A 1 89 ? -2.92 -23.094 -12.359 1 98.75 89 ARG A O 1
ATOM 696 N N . THR A 1 90 ? -4.406 -22.656 -10.695 1 98.62 90 THR A N 1
ATOM 697 C CA . THR A 1 90 ? -4.105 -23.922 -10.047 1 98.62 90 THR A CA 1
ATOM 698 C C . THR A 1 90 ? -4.578 -25.094 -10.906 1 98.62 90 THR A C 1
ATOM 700 O O . THR A 1 90 ? -5.551 -24.969 -11.656 1 98.62 90 THR A O 1
ATOM 703 N N . LYS A 1 91 ? -3.869 -26.188 -10.789 1 97.06 91 LYS A N 1
ATOM 704 C CA . LYS A 1 91 ? -4.293 -27.406 -11.461 1 97.06 91 LYS A CA 1
ATOM 705 C C . LYS A 1 91 ? -5.074 -28.312 -10.508 1 97.06 91 LYS A C 1
ATOM 707 O O . LYS A 1 91 ? -4.848 -28.297 -9.297 1 97.06 91 LYS A O 1
ATOM 712 N N . SER A 1 92 ? -6.027 -28.984 -11.156 1 93.12 92 SER A N 1
ATOM 713 C CA . SER A 1 92 ? -6.781 -30 -10.43 1 93.12 92 SER A CA 1
ATOM 714 C C . SER A 1 92 ? -6.121 -31.375 -10.555 1 93.12 92 SER A C 1
ATOM 716 O O . SER A 1 92 ? -5.723 -31.781 -11.648 1 93.12 92 SER A O 1
ATOM 718 N N . GLN A 1 93 ? -5.91 -32.062 -9.43 1 85.94 93 GLN A N 1
ATOM 719 C CA . GLN A 1 93 ? -5.352 -33.406 -9.469 1 85.94 93 GLN A CA 1
ATOM 720 C C . GLN A 1 93 ? -6.438 -34.469 -9.266 1 85.94 93 GLN A C 1
ATOM 722 O O . GLN A 1 93 ? -6.273 -35.625 -9.672 1 85.94 93 GLN A O 1
ATOM 727 N N . GLY A 1 94 ? -7.547 -34.156 -8.719 1 90.81 94 GLY A N 1
ATOM 728 C CA . GLY A 1 94 ? -8.586 -35.125 -8.383 1 90.81 94 GLY A CA 1
ATOM 729 C C . GLY A 1 94 ? -9.992 -34.562 -8.539 1 90.81 94 GLY A C 1
ATOM 730 O O . GLY A 1 94 ? -10.898 -34.906 -7.781 1 90.81 94 GLY A O 1
ATOM 731 N N . GLY A 1 95 ? -10.109 -33.594 -9.398 1 91.38 95 GLY A N 1
ATOM 732 C CA . GLY A 1 95 ? -11.438 -33.094 -9.664 1 91.38 95 GLY A CA 1
ATOM 733 C C . GLY A 1 95 ? -11.789 -31.875 -8.82 1 91.38 95 GLY A C 1
ATOM 734 O O . GLY A 1 95 ? -12.898 -31.344 -8.914 1 91.38 95 GLY A O 1
ATOM 735 N N . GLU A 1 96 ? -10.898 -31.391 -8 1 93.06 96 GLU A N 1
ATOM 736 C CA . GLU A 1 96 ? -11.172 -30.219 -7.184 1 93.06 96 GLU A CA 1
ATOM 737 C C . GLU A 1 96 ? -11.242 -28.953 -8.039 1 93.06 96 GLU A C 1
ATOM 739 O O . GLU A 1 96 ? -10.742 -28.938 -9.164 1 93.06 96 GLU A O 1
ATOM 744 N N . ALA A 1 97 ? -11.844 -28.016 -7.512 1 95.5 97 ALA A N 1
ATOM 745 C CA . ALA A 1 97 ? -11.953 -26.719 -8.195 1 95.5 97 ALA A CA 1
ATOM 746 C C . ALA A 1 97 ? -10.57 -26.141 -8.477 1 95.5 97 ALA A C 1
ATOM 748 O O . ALA A 1 97 ? -9.625 -26.359 -7.727 1 95.5 97 ALA A O 1
ATOM 749 N N . THR A 1 98 ? -10.453 -25.406 -9.625 1 98.06 98 THR A N 1
ATOM 750 C CA . THR A 1 98 ? -9.25 -24.641 -9.938 1 98.06 98 THR A CA 1
ATOM 751 C C . THR A 1 98 ? -9.461 -23.156 -9.672 1 98.06 98 THR A C 1
ATOM 753 O O . THR A 1 98 ? -10.594 -22.672 -9.664 1 98.06 98 THR A O 1
ATOM 756 N N . TYR A 1 99 ? -8.383 -22.469 -9.367 1 98.69 99 TYR A N 1
ATOM 757 C CA . TYR A 1 99 ? -8.461 -21.062 -8.961 1 98.69 99 TYR A CA 1
ATOM 758 C C . TYR A 1 99 ? -7.469 -20.219 -9.75 1 98.69 99 TYR A C 1
ATOM 760 O O . TYR A 1 99 ? -6.336 -20.641 -10 1 98.69 99 TYR A O 1
ATOM 768 N N . ASN A 1 100 ? -7.883 -19.031 -10.133 1 98.88 100 ASN A N 1
ATOM 769 C CA . ASN A 1 100 ? -6.973 -18.062 -10.742 1 98.88 100 ASN A CA 1
ATOM 770 C C . ASN A 1 100 ? -6.035 -17.453 -9.711 1 98.88 100 ASN A C 1
ATOM 772 O O . ASN A 1 100 ? -6.449 -17.156 -8.586 1 98.88 100 ASN A O 1
ATOM 776 N N . ILE A 1 101 ? -4.77 -17.25 -10.109 1 98.94 101 ILE A N 1
ATOM 777 C CA . ILE A 1 101 ? -3.736 -16.594 -9.328 1 98.94 101 ILE A CA 1
ATOM 778 C C . ILE A 1 101 ? -3.086 -15.492 -10.156 1 98.94 101 ILE A C 1
ATOM 780 O O . ILE A 1 101 ? -2.873 -15.656 -11.359 1 98.94 101 ILE A O 1
ATOM 784 N N . ALA A 1 102 ? -2.83 -14.391 -9.57 1 98.94 102 ALA A N 1
ATOM 785 C CA . ALA A 1 102 ? -1.991 -13.359 -10.18 1 98.94 102 ALA A CA 1
ATOM 786 C C . ALA A 1 102 ? -0.76 -13.078 -9.328 1 98.94 102 ALA A C 1
ATOM 788 O O . ALA A 1 102 ? -0.831 -13.102 -8.094 1 98.94 102 ALA A O 1
ATOM 789 N N . VAL A 1 103 ? 0.336 -12.82 -9.945 1 98.94 103 VAL A N 1
ATOM 790 C CA . VAL A 1 103 ? 1.581 -12.398 -9.312 1 98.94 103 VAL A CA 1
ATOM 791 C C . VAL A 1 103 ? 1.998 -11.031 -9.852 1 98.94 103 VAL A C 1
ATOM 793 O O . VAL A 1 103 ? 1.985 -10.797 -11.062 1 98.94 103 VAL A O 1
ATOM 796 N N . GLY A 1 104 ? 2.252 -10.094 -8.992 1 98.94 104 GLY A N 1
ATOM 797 C CA . GLY A 1 104 ? 2.873 -8.82 -9.32 1 98.94 104 GLY A CA 1
ATOM 798 C C . GLY A 1 104 ? 4.277 -8.68 -8.766 1 98.94 104 GLY A C 1
ATOM 799 O O . GLY A 1 104 ? 4.547 -9.102 -7.641 1 98.94 104 GLY A O 1
ATOM 800 N N . LYS A 1 105 ? 5.121 -8.141 -9.57 1 98.94 105 LYS A N 1
ATOM 801 C CA . LYS A 1 105 ? 6.523 -8.031 -9.172 1 98.94 105 LYS A CA 1
ATOM 802 C C . LYS A 1 105 ? 6.91 -6.57 -8.93 1 98.94 105 LYS A C 1
ATOM 804 O O . LYS A 1 105 ? 6.699 -5.715 -9.789 1 98.94 105 LYS A O 1
ATOM 809 N N . ALA A 1 106 ? 7.445 -6.285 -7.715 1 98.5 106 ALA A N 1
ATOM 810 C CA . ALA A 1 106 ? 8.094 -5.023 -7.367 1 98.5 106 ALA A CA 1
ATOM 811 C C . ALA A 1 106 ? 9.609 -5.176 -7.324 1 98.5 106 ALA A C 1
ATOM 813 O O . ALA A 1 106 ? 10.156 -6.16 -7.832 1 98.5 106 ALA A O 1
ATOM 814 N N . GLY A 1 107 ? 10.312 -4.211 -6.848 1 97.88 107 GLY A N 1
ATOM 815 C CA . GLY A 1 107 ? 11.766 -4.227 -6.855 1 97.88 107 GLY A CA 1
ATOM 816 C C . GLY A 1 107 ? 12.352 -5.27 -5.922 1 97.88 107 GLY A C 1
ATOM 817 O O . GLY A 1 107 ? 13.406 -5.84 -6.203 1 97.88 107 GLY A O 1
ATOM 818 N N . LYS A 1 108 ? 11.656 -5.492 -4.758 1 98 108 LYS A N 1
ATOM 819 C CA . LYS A 1 108 ? 12.188 -6.406 -3.748 1 98 108 LYS A CA 1
ATOM 820 C C . LYS A 1 108 ? 11.141 -7.445 -3.348 1 98 108 LYS A C 1
ATOM 822 O O . LYS A 1 108 ? 11.453 -8.398 -2.631 1 98 108 LYS A O 1
ATOM 827 N N . ALA A 1 109 ? 9.898 -7.254 -3.787 1 98.62 109 ALA A N 1
ATOM 828 C CA . ALA A 1 109 ? 8.805 -8.078 -3.281 1 98.62 109 ALA A CA 1
ATOM 829 C C . ALA A 1 109 ? 7.938 -8.602 -4.422 1 98.62 109 ALA A C 1
ATOM 831 O O . ALA A 1 109 ? 7.875 -7.988 -5.492 1 98.62 109 ALA A O 1
ATOM 832 N N . LEU A 1 110 ? 7.328 -9.688 -4.254 1 98.88 110 LEU A N 1
ATOM 833 C CA . LEU A 1 110 ? 6.238 -10.211 -5.066 1 98.88 110 LEU A CA 1
ATOM 834 C C . LEU A 1 110 ? 4.91 -10.109 -4.324 1 98.88 110 LEU A C 1
ATOM 836 O O . LEU A 1 110 ? 4.852 -10.344 -3.115 1 98.88 110 LEU A O 1
ATOM 840 N N . VAL A 1 111 ? 3.91 -9.773 -5.039 1 98.94 111 VAL A N 1
ATOM 841 C CA . VAL A 1 111 ? 2.539 -9.789 -4.535 1 98.94 111 VAL A CA 1
ATOM 842 C C . VAL A 1 111 ? 1.769 -10.945 -5.168 1 98.94 111 VAL A C 1
ATOM 844 O O . VAL A 1 111 ? 1.666 -11.031 -6.395 1 98.94 111 VAL A O 1
ATOM 847 N N . LEU A 1 112 ? 1.269 -11.844 -4.426 1 98.94 112 LEU A N 1
ATOM 848 C CA . LEU A 1 112 ? 0.499 -12.977 -4.93 1 98.94 112 LEU A CA 1
ATOM 849 C C . LEU A 1 112 ? -0.934 -12.93 -4.41 1 98.94 112 LEU A C 1
ATOM 851 O O . LEU A 1 112 ? -1.159 -12.734 -3.215 1 98.94 112 LEU A O 1
ATOM 855 N N . VAL A 1 113 ? -1.892 -13.133 -5.297 1 98.94 113 VAL A N 1
ATOM 856 C CA . VAL A 1 113 ? -3.293 -13.25 -4.906 1 98.94 113 VAL A CA 1
ATOM 857 C C . VAL A 1 113 ? -3.928 -14.445 -5.605 1 98.94 113 VAL A C 1
ATOM 859 O O . VAL A 1 113 ? -3.648 -14.711 -6.781 1 98.94 113 VAL A O 1
ATOM 862 N N . MET A 1 114 ? -4.695 -15.234 -4.867 1 98.94 114 MET A N 1
ATOM 863 C CA . MET A 1 114 ? -5.543 -16.312 -5.383 1 98.94 114 MET A CA 1
ATOM 864 C C . MET A 1 114 ? -7.02 -15.977 -5.195 1 98.94 114 MET A C 1
ATOM 866 O O . MET A 1 114 ? -7.453 -15.672 -4.082 1 98.94 114 MET A O 1
ATOM 870 N N . GLY A 1 115 ? -7.754 -16.016 -6.273 1 98.88 115 GLY A N 1
ATOM 871 C CA . GLY A 1 115 ? -9.18 -15.719 -6.211 1 98.88 115 GLY A CA 1
ATOM 872 C C . GLY A 1 115 ? -10 -16.859 -5.637 1 98.88 115 GLY A C 1
ATOM 873 O O . GLY A 1 115 ? -9.57 -18.016 -5.656 1 98.88 115 GLY A O 1
ATOM 874 N N . LYS A 1 116 ? -11.102 -16.469 -5.055 1 98.69 116 LYS A N 1
ATOM 875 C CA . LYS A 1 116 ? -12.117 -17.484 -4.797 1 98.69 116 LYS A CA 1
ATOM 876 C C . LYS A 1 116 ? -12.586 -18.141 -6.098 1 98.69 116 LYS A C 1
ATOM 878 O O . LYS A 1 116 ? -12.273 -17.656 -7.188 1 98.69 116 LYS A O 1
ATOM 883 N N . GLU A 1 117 ? -13.227 -19.266 -5.898 1 97.62 117 GLU A N 1
ATOM 884 C CA . GLU A 1 117 ? -13.75 -19.953 -7.086 1 97.62 117 GLU A CA 1
ATOM 885 C C . GLU A 1 117 ? -14.578 -19 -7.941 1 97.62 117 GLU A C 1
ATOM 887 O O . GLU A 1 117 ? -15.422 -18.266 -7.426 1 97.62 117 GLU A O 1
ATOM 892 N N . GLY A 1 118 ? -14.312 -18.875 -9.211 1 96.62 118 GLY A N 1
ATOM 893 C CA . GLY A 1 118 ? -15.094 -18.078 -10.148 1 96.62 118 GLY A CA 1
ATOM 894 C C . GLY A 1 118 ? -14.594 -16.656 -10.297 1 96.62 118 GLY A C 1
ATOM 895 O O . GLY A 1 118 ? -15.055 -15.922 -11.164 1 96.62 118 GLY A O 1
ATOM 896 N N . THR A 1 119 ? -13.656 -16.266 -9.516 1 98.62 119 THR A N 1
ATOM 897 C CA . THR A 1 119 ? -13.117 -14.906 -9.641 1 98.62 119 THR A CA 1
ATOM 898 C C . THR A 1 119 ? -12.312 -14.766 -10.938 1 98.62 119 THR A C 1
ATOM 900 O O . THR A 1 119 ? -11.469 -15.609 -11.242 1 98.62 119 THR A O 1
ATOM 903 N N . HIS A 1 120 ? -12.594 -13.695 -11.688 1 98.5 120 HIS A N 1
ATOM 904 C CA . HIS A 1 120 ? -11.93 -13.477 -12.961 1 98.5 120 HIS A CA 1
ATOM 905 C C . HIS A 1 120 ? -10.469 -13.094 -12.758 1 98.5 120 HIS A C 1
ATOM 907 O O . HIS A 1 120 ? -10.148 -12.273 -11.898 1 98.5 120 HIS A O 1
ATOM 913 N N . GLY A 1 121 ? -9.625 -13.656 -13.633 1 98.44 121 GLY A N 1
ATOM 914 C CA . GLY A 1 121 ? -8.195 -13.406 -13.539 1 98.44 121 GLY A CA 1
ATOM 915 C C . GLY A 1 121 ? -7.84 -11.945 -13.719 1 98.44 121 GLY A C 1
ATOM 916 O O . GLY A 1 121 ? -6.867 -11.461 -13.133 1 98.44 121 GLY A O 1
ATOM 917 N N . GLY A 1 122 ? -8.617 -11.25 -14.562 1 98.5 122 GLY A N 1
ATOM 918 C CA . GLY A 1 122 ? -8.352 -9.836 -14.797 1 98.5 122 GLY A CA 1
ATOM 919 C C . GLY A 1 122 ? -8.438 -8.992 -13.547 1 98.5 122 GLY A C 1
ATOM 920 O O . GLY A 1 122 ? -7.625 -8.086 -13.344 1 98.5 122 GLY A O 1
ATOM 921 N N . LEU A 1 123 ? -9.438 -9.273 -12.695 1 98.31 123 LEU A N 1
ATOM 922 C CA . LEU A 1 123 ? -9.594 -8.586 -11.414 1 98.31 123 LEU A CA 1
ATOM 923 C C . LEU A 1 123 ? -8.383 -8.828 -10.516 1 98.31 123 LEU A C 1
ATOM 925 O O . LEU A 1 123 ? -7.855 -7.887 -9.914 1 98.31 123 LEU A O 1
ATOM 929 N N . LEU A 1 124 ? -7.906 -10.031 -10.461 1 98.81 124 LEU A N 1
ATOM 930 C CA . LEU A 1 124 ? -6.77 -10.406 -9.625 1 98.81 124 LEU A CA 1
ATOM 931 C C . LEU A 1 124 ? -5.48 -9.781 -10.148 1 98.81 124 LEU A C 1
ATOM 933 O O . LEU A 1 124 ? -4.641 -9.328 -9.367 1 98.81 124 LEU A O 1
ATOM 937 N N . ASN A 1 125 ? -5.328 -9.852 -11.469 1 98.81 125 ASN A N 1
ATOM 938 C CA . ASN A 1 125 ? -4.164 -9.242 -12.094 1 98.81 125 ASN A CA 1
ATOM 939 C C . ASN A 1 125 ? -4.047 -7.762 -11.734 1 98.81 125 ASN A C 1
ATOM 941 O O . ASN A 1 125 ? -2.975 -7.297 -11.344 1 98.81 125 ASN A O 1
ATOM 945 N N . LYS A 1 126 ? -5.141 -7.051 -11.859 1 98.56 126 LYS A N 1
ATOM 946 C CA . LYS A 1 126 ? -5.148 -5.633 -11.516 1 98.56 126 LYS A CA 1
ATOM 947 C C . LYS A 1 126 ? -4.785 -5.422 -10.047 1 98.56 126 LYS A C 1
ATOM 949 O O . LYS A 1 126 ? -4.004 -4.523 -9.719 1 98.56 126 LYS A O 1
ATOM 954 N N . LYS A 1 127 ? -5.34 -6.219 -9.156 1 98.62 127 LYS A N 1
ATOM 955 C CA . LYS A 1 127 ? -5.07 -6.125 -7.727 1 98.62 127 LYS A CA 1
ATOM 956 C C . LYS A 1 127 ? -3.586 -6.309 -7.434 1 98.62 127 LYS A C 1
ATOM 958 O O . LYS A 1 127 ? -2.99 -5.52 -6.699 1 98.62 127 LYS A O 1
ATOM 963 N N . ALA A 1 128 ? -2.975 -7.324 -8.008 1 98.88 128 ALA A N 1
ATOM 964 C CA . ALA A 1 128 ? -1.551 -7.59 -7.824 1 98.88 128 ALA A CA 1
ATOM 965 C C . ALA A 1 128 ? -0.7 -6.461 -8.398 1 98.88 128 ALA A C 1
ATOM 967 O O . ALA A 1 128 ? 0.265 -6.023 -7.766 1 98.88 128 ALA A O 1
ATOM 968 N N . TYR A 1 129 ? -1.104 -5.941 -9.539 1 98.88 129 TYR A N 1
ATOM 969 C CA . TYR A 1 129 ? -0.372 -4.867 -10.203 1 98.88 129 TYR A CA 1
ATOM 970 C C . TYR A 1 129 ? -0.381 -3.598 -9.359 1 98.88 129 TYR A C 1
ATOM 972 O O . TYR A 1 129 ? 0.663 -2.975 -9.156 1 98.88 129 TYR A O 1
ATOM 980 N N . VAL A 1 130 ? -1.562 -3.232 -8.93 1 98.69 130 VAL A N 1
ATOM 981 C CA . VAL A 1 130 ? -1.736 -1.984 -8.195 1 98.69 130 VAL A CA 1
ATOM 982 C C . VAL A 1 130 ? -0.856 -1.992 -6.949 1 98.69 130 VAL A C 1
ATOM 984 O O . VAL A 1 130 ? -0.136 -1.026 -6.684 1 98.69 130 VAL A O 1
ATOM 987 N N . MET A 1 131 ? -0.819 -3.074 -6.223 1 98.81 131 MET A N 1
ATOM 988 C CA . MET A 1 131 ? -0.003 -3.115 -5.012 1 98.81 131 MET A CA 1
ATOM 989 C C . MET A 1 131 ? 1.479 -3.213 -5.359 1 98.81 131 MET A C 1
ATOM 991 O O . MET A 1 131 ? 2.312 -2.564 -4.723 1 98.81 131 MET A O 1
ATOM 995 N N . ALA A 1 132 ? 1.799 -4.008 -6.371 1 98.81 132 ALA A N 1
ATOM 996 C CA . ALA A 1 132 ? 3.201 -4.117 -6.766 1 98.81 132 ALA A CA 1
ATOM 997 C C . ALA A 1 132 ? 3.75 -2.77 -7.219 1 98.81 132 ALA A C 1
ATOM 999 O O . ALA A 1 132 ? 4.883 -2.41 -6.895 1 98.81 132 ALA A O 1
ATOM 1000 N N . ASP A 1 133 ? 2.969 -2.027 -7.926 1 98.62 133 ASP A N 1
ATOM 1001 C CA . ASP A 1 133 ? 3.357 -0.7 -8.391 1 98.62 133 ASP A CA 1
ATOM 1002 C C . ASP A 1 133 ? 3.607 0.243 -7.215 1 98.62 133 ASP A C 1
ATOM 1004 O O . ASP A 1 133 ? 4.613 0.956 -7.188 1 98.62 133 ASP A O 1
ATOM 1008 N N . TYR A 1 134 ? 2.736 0.186 -6.273 1 98.56 134 TYR A N 1
ATOM 1009 C CA . TYR A 1 134 ? 2.906 0.967 -5.055 1 98.56 134 TYR A CA 1
ATOM 1010 C C . TYR A 1 134 ? 4.188 0.574 -4.328 1 98.56 134 TYR A C 1
ATOM 1012 O O . TYR A 1 134 ? 4.965 1.438 -3.912 1 98.56 134 TYR A O 1
ATOM 1020 N N . LEU A 1 135 ? 4.367 -0.686 -4.176 1 98.19 135 LEU A N 1
ATOM 1021 C CA . LEU A 1 135 ? 5.543 -1.147 -3.447 1 98.19 135 LEU A CA 1
ATOM 1022 C C . LEU A 1 135 ? 6.824 -0.763 -4.18 1 98.19 135 LEU A C 1
ATOM 1024 O O . LEU A 1 135 ? 7.812 -0.378 -3.555 1 98.19 135 LEU A O 1
ATOM 1028 N N . ARG A 1 136 ? 6.77 -0.817 -5.477 1 97.56 136 ARG A N 1
ATOM 1029 C CA . ARG A 1 136 ? 7.914 -0.378 -6.266 1 97.56 136 ARG A CA 1
ATOM 1030 C C . ARG A 1 136 ? 8.211 1.099 -6.027 1 97.56 136 ARG A C 1
ATOM 1032 O O . ARG A 1 136 ? 9.359 1.476 -5.777 1 97.56 136 ARG A O 1
ATOM 1039 N N . LYS A 1 137 ? 7.191 1.916 -6.031 1 96.88 137 LYS A N 1
ATOM 1040 C CA . LYS A 1 137 ? 7.344 3.357 -5.855 1 96.88 137 LYS A CA 1
ATOM 1041 C C . LYS A 1 137 ? 7.738 3.699 -4.418 1 96.88 137 LYS A C 1
ATOM 1043 O O . LYS A 1 137 ? 8.266 4.781 -4.156 1 96.88 137 LYS A O 1
ATOM 1048 N N . SER A 1 138 ? 7.523 2.742 -3.504 1 96.06 138 SER A N 1
ATOM 1049 C CA . SER A 1 138 ? 7.848 2.938 -2.096 1 96.06 138 SER A CA 1
ATOM 1050 C C . SER A 1 138 ? 9.203 2.338 -1.752 1 96.06 138 SER A C 1
ATOM 1052 O O . SER A 1 138 ? 9.594 2.289 -0.582 1 96.06 138 SER A O 1
ATOM 1054 N N . GLY A 1 139 ? 9.891 1.729 -2.789 1 94.44 139 GLY A N 1
ATOM 1055 C CA . GLY A 1 139 ? 11.258 1.282 -2.576 1 94.44 139 GLY A CA 1
ATOM 1056 C C . GLY A 1 139 ? 11.367 -0.204 -2.289 1 94.44 139 GLY A C 1
ATOM 1057 O O . GLY A 1 139 ? 12.398 -0.678 -1.812 1 94.44 139 GLY A O 1
ATOM 1058 N N . TYR A 1 140 ? 10.258 -0.859 -2.547 1 95.38 140 TYR A N 1
ATOM 1059 C CA . TYR A 1 140 ? 10.273 -2.301 -2.32 1 95.38 140 TYR A CA 1
ATOM 1060 C C . TYR A 1 140 ? 10.219 -3.061 -3.643 1 95.38 140 TYR A C 1
ATOM 1062 O O . TYR A 1 140 ? 9.555 -2.631 -4.586 1 95.3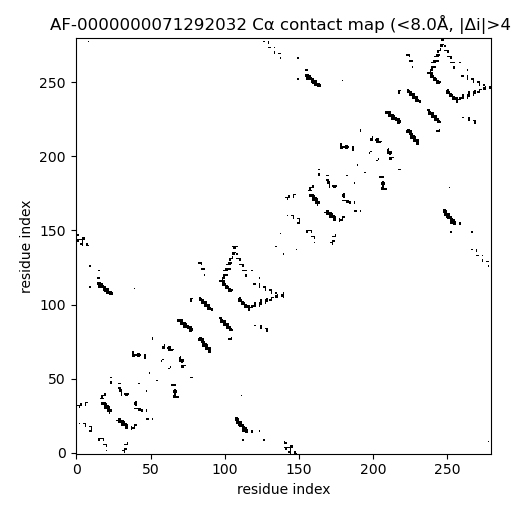8 140 TYR A O 1
ATOM 1070 N N . MET B 1 1 ? -7.91 -6.008 10.633 1 62.44 1 MET B N 1
ATOM 1071 C CA . MET B 1 1 ? -7.008 -5.484 9.617 1 62.44 1 MET B CA 1
ATOM 1072 C C . MET B 1 1 ? -5.984 -4.539 10.234 1 62.44 1 MET B C 1
ATOM 1074 O O . MET B 1 1 ? -6.34 -3.656 11.016 1 62.44 1 MET B O 1
ATOM 1078 N N . SER B 1 2 ? -4.598 -4.961 10.219 1 87.38 2 SER B N 1
ATOM 1079 C CA . SER B 1 2 ? -3.691 -4.008 10.852 1 87.38 2 SER B CA 1
ATOM 1080 C C . SER B 1 2 ? -3.162 -2.99 9.852 1 87.38 2 SER B C 1
ATOM 1082 O O . SER B 1 2 ? -2.785 -3.352 8.734 1 87.38 2 SER B O 1
ATOM 1084 N N . TRP B 1 3 ? -3.35 -1.682 10.078 1 96.44 3 TRP B N 1
ATOM 1085 C CA . TRP B 1 3 ? -2.865 -0.564 9.273 1 96.44 3 TRP B CA 1
ATOM 1086 C C . TRP B 1 3 ? -1.45 -0.169 9.688 1 96.44 3 TRP B C 1
ATOM 1088 O O . TRP B 1 3 ? -0.82 0.672 9.047 1 96.44 3 TRP B O 1
ATOM 1098 N N . GLN B 1 4 ? -0.908 -0.858 10.641 1 96.69 4 GLN B N 1
ATOM 1099 C CA . GLN B 1 4 ? 0.404 -0.495 11.164 1 96.69 4 GLN B CA 1
ATOM 1100 C C . GLN B 1 4 ? 1.499 -0.745 10.133 1 96.69 4 GLN B C 1
ATOM 1102 O O . GLN B 1 4 ? 2.484 -0.007 10.078 1 96.69 4 GLN B O 1
ATOM 1107 N N . GLY B 1 5 ? 1.318 -1.725 9.32 1 95.88 5 GLY B N 1
ATOM 1108 C CA . GLY B 1 5 ? 2.293 -1.988 8.273 1 95.88 5 GLY B CA 1
ATOM 1109 C C . GLY B 1 5 ? 2.494 -0.813 7.336 1 95.88 5 GLY B C 1
ATOM 1110 O O . GLY B 1 5 ? 3.611 -0.559 6.883 1 95.88 5 GLY B O 1
ATOM 1111 N N . TYR B 1 6 ? 1.425 -0.092 7.008 1 97.81 6 TYR B N 1
ATOM 1112 C CA . TYR B 1 6 ? 1.501 1.08 6.141 1 97.81 6 TYR B CA 1
ATOM 1113 C C . TYR B 1 6 ? 2.285 2.203 6.812 1 97.81 6 TYR B C 1
ATOM 1115 O O . TYR B 1 6 ? 3.102 2.867 6.172 1 97.81 6 TYR B O 1
ATOM 1123 N N . VAL B 1 7 ? 2.041 2.369 8.102 1 98.44 7 VAL B N 1
ATOM 1124 C CA . VAL B 1 7 ? 2.771 3.367 8.875 1 98.44 7 VAL B CA 1
ATOM 1125 C C . VAL B 1 7 ? 4.258 3.016 8.898 1 98.44 7 VAL B C 1
ATOM 1127 O O . VAL B 1 7 ? 5.109 3.873 8.648 1 98.44 7 VAL B O 1
ATOM 1130 N N . ASP B 1 8 ? 4.52 1.743 9.164 1 97 8 ASP B N 1
ATOM 1131 C CA . ASP B 1 8 ? 5.906 1.286 9.188 1 97 8 ASP B CA 1
ATOM 1132 C C . ASP B 1 8 ? 6.598 1.547 7.852 1 97 8 ASP B C 1
ATOM 1134 O O . ASP B 1 8 ? 7.762 1.944 7.816 1 97 8 ASP B O 1
ATOM 1138 N N . ASN B 1 9 ? 5.91 1.289 6.805 1 96.44 9 ASN B N 1
ATOM 1139 C CA . ASN B 1 9 ? 6.477 1.515 5.48 1 96.44 9 ASN B CA 1
ATOM 1140 C C . ASN B 1 9 ? 6.781 2.992 5.242 1 96.44 9 ASN B C 1
ATOM 1142 O O . ASN B 1 9 ? 7.855 3.336 4.746 1 96.44 9 ASN B O 1
ATOM 1146 N N . LEU B 1 10 ? 5.914 3.877 5.613 1 98.06 10 LEU B N 1
ATOM 1147 C CA . LEU B 1 10 ? 6.105 5.316 5.457 1 98.06 10 LEU B CA 1
ATOM 1148 C C . LEU B 1 10 ? 7.324 5.789 6.238 1 98.06 10 LEU B C 1
ATOM 1150 O O . LEU B 1 10 ? 8 6.734 5.832 1 98.06 10 LEU B O 1
ATOM 1154 N N . MET B 1 11 ? 7.676 5.078 7.297 1 98 11 MET B N 1
ATOM 1155 C CA . MET B 1 11 ? 8.75 5.484 8.203 1 98 11 MET B CA 1
ATOM 1156 C C . MET B 1 11 ? 10.078 4.852 7.785 1 98 11 MET B C 1
ATOM 1158 O O . MET B 1 11 ? 11.141 5.285 8.234 1 98 11 MET B O 1
ATOM 1162 N N . SER B 1 12 ? 10.055 3.924 6.922 1 96.06 12 SER B N 1
ATOM 1163 C CA . SER B 1 12 ? 11.141 2.965 6.773 1 96.06 12 SER B CA 1
ATOM 1164 C C . SER B 1 12 ? 12.344 3.6 6.082 1 96.06 12 SER B C 1
ATOM 1166 O O . SER B 1 12 ? 13.484 3.186 6.301 1 96.06 12 SER B O 1
ATOM 1168 N N . ASP B 1 13 ? 12.188 4.629 5.285 1 95.44 13 ASP B N 1
ATOM 1169 C CA . ASP B 1 13 ? 13.305 5.184 4.527 1 95.44 13 ASP B CA 1
ATOM 1170 C C . ASP B 1 13 ? 14.055 6.23 5.344 1 95.44 13 ASP B C 1
ATOM 1172 O O . ASP B 1 13 ? 15.055 6.789 4.879 1 95.44 13 ASP B O 1
ATOM 1176 N N . GLY B 1 14 ? 13.539 6.562 6.477 1 96.75 14 GLY B N 1
ATOM 1177 C CA . GLY B 1 14 ? 14.266 7.438 7.383 1 96.75 14 GLY B CA 1
ATOM 1178 C C . GLY B 1 14 ? 13.992 8.914 7.133 1 96.75 14 GLY B C 1
ATOM 1179 O O . GLY B 1 14 ? 14.547 9.773 7.812 1 96.75 14 GLY B O 1
ATOM 1180 N N . ASN B 1 15 ? 13.094 9.273 6.195 1 98.25 15 ASN B N 1
ATOM 1181 C CA . ASN B 1 15 ? 12.789 10.664 5.875 1 98.25 15 ASN B CA 1
ATOM 1182 C C . ASN B 1 15 ? 11.727 11.234 6.805 1 98.25 15 ASN B C 1
ATOM 1184 O O . ASN B 1 15 ? 11.672 12.445 7.023 1 98.25 15 ASN B O 1
ATOM 1188 N N . CYS B 1 16 ? 10.953 10.383 7.375 1 98.75 16 CYS B N 1
ATOM 1189 C CA . CYS B 1 16 ? 9.836 10.836 8.188 1 98.75 16 CYS B CA 1
ATOM 1190 C C . CYS B 1 16 ? 10.125 10.641 9.672 1 98.75 16 CYS B C 1
ATOM 1192 O O . CYS B 1 16 ? 10.812 9.688 10.055 1 98.75 16 CYS B O 1
ATOM 1194 N N . GLN B 1 17 ? 9.633 11.547 10.461 1 98.81 17 GLN B N 1
ATOM 1195 C CA . GLN B 1 17 ? 9.688 11.383 11.914 1 98.81 17 GLN B CA 1
ATOM 1196 C C . GLN B 1 17 ? 8.32 11.016 12.477 1 98.81 17 GLN B C 1
ATOM 1198 O O . GLN B 1 17 ? 8.203 10.641 13.641 1 98.81 17 GLN B O 1
ATOM 1203 N N . ASP B 1 18 ? 7.23 11.156 11.734 1 98.94 18 ASP B N 1
ATOM 1204 C CA . ASP B 1 18 ? 5.867 10.797 12.109 1 98.94 18 ASP B CA 1
ATOM 1205 C C . ASP B 1 18 ? 5.027 10.453 10.883 1 98.94 18 ASP B C 1
ATOM 1207 O O . ASP B 1 18 ? 5.27 10.984 9.797 1 98.94 18 ASP B O 1
ATOM 1211 N N . SER B 1 19 ? 4.082 9.539 10.969 1 98.94 19 SER B N 1
ATOM 1212 C CA . SER B 1 19 ? 3.115 9.219 9.922 1 98.94 19 SER B CA 1
ATOM 1213 C C . SER B 1 19 ? 1.844 8.617 10.508 1 98.94 19 SER B C 1
ATOM 1215 O O . SER B 1 19 ? 1.824 8.203 11.672 1 98.94 19 SER B O 1
ATOM 1217 N N . ALA B 1 20 ? 0.805 8.633 9.758 1 98.94 20 ALA B N 1
ATOM 1218 C CA . ALA B 1 20 ? -0.466 8.078 10.211 1 98.94 20 ALA B CA 1
ATOM 1219 C C . ALA B 1 20 ? -1.388 7.773 9.031 1 98.94 20 ALA B C 1
ATOM 1221 O O . ALA B 1 20 ? -1.296 8.422 7.988 1 98.94 20 ALA B O 1
ATOM 1222 N N . ILE B 1 21 ? -2.17 6.809 9.164 1 98.88 21 ILE B N 1
ATOM 1223 C CA . ILE B 1 21 ? -3.357 6.551 8.359 1 98.88 21 ILE B CA 1
ATOM 1224 C C . ILE B 1 21 ? -4.609 6.891 9.156 1 98.88 21 ILE B C 1
ATOM 1226 O O . ILE B 1 21 ? -4.809 6.379 10.266 1 98.88 21 ILE B O 1
ATOM 1230 N N . VAL B 1 22 ? -5.449 7.742 8.586 1 98.88 22 VAL B N 1
ATOM 1231 C CA . VAL B 1 22 ? -6.598 8.281 9.312 1 98.88 22 VAL B CA 1
ATOM 1232 C C . VAL B 1 22 ? -7.867 8.086 8.492 1 98.88 22 VAL B C 1
ATOM 1234 O O . VAL B 1 22 ? -7.906 8.422 7.309 1 98.88 22 VAL B O 1
ATOM 1237 N N . GLY B 1 23 ? -8.859 7.504 9.133 1 98.75 23 GLY B N 1
ATOM 1238 C CA . GLY B 1 23 ? -10.156 7.449 8.477 1 98.75 23 GLY B CA 1
ATOM 1239 C C . GLY B 1 23 ? -10.914 8.766 8.531 1 98.75 23 GLY B C 1
ATOM 1240 O O . GLY B 1 23 ? -10.867 9.469 9.547 1 98.75 23 GLY B O 1
ATOM 1241 N N . TRP B 1 24 ? -11.656 9.055 7.402 1 98.5 24 TRP B N 1
ATOM 1242 C CA . TRP B 1 24 ? -12.375 10.32 7.441 1 98.5 24 TRP B CA 1
ATOM 1243 C C . TRP B 1 24 ? -13.844 10.125 7.082 1 98.5 24 TRP B C 1
ATOM 1245 O O . TRP B 1 24 ? -14.617 11.086 7.035 1 98.5 24 TRP B O 1
ATOM 1255 N N . ASN B 1 25 ? -14.281 8.906 6.848 1 96.81 25 ASN B N 1
ATOM 1256 C CA . ASN B 1 25 ? -15.703 8.617 6.672 1 96.81 25 ASN B CA 1
ATOM 1257 C C . ASN B 1 25 ? -16.438 8.617 8.008 1 96.81 25 ASN B C 1
ATOM 1259 O O . ASN B 1 25 ? -15.844 8.352 9.055 1 96.81 25 ASN B O 1
ATOM 1263 N N . PRO B 1 26 ? -17.734 8.812 8.016 1 95.12 26 PRO B N 1
ATOM 1264 C CA . PRO B 1 26 ? -18.5 8.945 9.25 1 95.12 26 PRO B CA 1
ATOM 1265 C C . PRO B 1 26 ? -18.375 7.723 10.156 1 95.12 26 PRO B C 1
ATOM 1267 O O . PRO B 1 26 ? -18.344 7.859 11.383 1 95.12 26 PRO B O 1
ATOM 1270 N N . ASP B 1 27 ? -18.234 6.512 9.609 1 94.5 27 ASP B N 1
ATOM 1271 C CA . ASP B 1 27 ? -18.25 5.285 10.406 1 94.5 27 ASP B CA 1
ATOM 1272 C C . ASP B 1 27 ? -16.844 4.91 10.867 1 94.5 27 ASP B C 1
ATOM 1274 O O . ASP B 1 27 ? -16.656 3.957 11.625 1 94.5 27 ASP B O 1
ATOM 1278 N N . SER B 1 28 ? -15.812 5.621 10.477 1 96.75 28 SER B N 1
ATOM 1279 C CA . SER B 1 28 ? -14.43 5.281 10.805 1 96.75 28 SER B CA 1
ATOM 1280 C C . SER B 1 28 ? -13.562 6.531 10.867 1 96.75 28 SER B C 1
ATOM 1282 O O . SER B 1 28 ? -12.422 6.523 10.383 1 96.75 28 SER B O 1
ATOM 1284 N N . LYS B 1 29 ? -14.109 7.594 11.477 1 98.38 29 LYS B N 1
ATOM 1285 C CA . LYS B 1 29 ? -13.422 8.875 11.578 1 98.38 29 LYS B CA 1
ATOM 1286 C C . LYS B 1 29 ? -12.523 8.922 12.812 1 98.38 29 LYS B C 1
ATOM 1288 O O . LYS B 1 29 ? -12.891 9.492 13.836 1 98.38 29 LYS B O 1
ATOM 1293 N N . TYR B 1 30 ? -11.375 8.336 12.719 1 98.62 30 TYR B N 1
ATOM 1294 C CA . TYR B 1 30 ? -10.352 8.273 13.758 1 98.62 30 TYR B CA 1
ATOM 1295 C C . TYR B 1 30 ? -9.023 7.801 13.188 1 98.62 30 TYR B C 1
ATOM 1297 O O . TYR B 1 30 ? -8.93 7.449 12.016 1 98.62 30 TYR B O 1
ATOM 1305 N N . VAL B 1 31 ? -7.988 7.832 13.953 1 98.75 31 VAL B N 1
ATOM 1306 C CA . VAL B 1 31 ? -6.672 7.34 13.562 1 98.75 31 VAL B CA 1
ATOM 1307 C C . VAL B 1 31 ? -6.684 5.812 13.523 1 98.75 31 VAL B C 1
ATOM 1309 O O . VAL B 1 31 ? -6.887 5.164 14.547 1 98.75 31 VAL B O 1
ATOM 1312 N N . TRP B 1 32 ? -6.434 5.285 12.336 1 98.31 32 TRP B N 1
ATOM 1313 C CA . TRP B 1 32 ? -6.422 3.832 12.195 1 98.31 32 TRP B CA 1
ATOM 1314 C C . TRP B 1 32 ? -5.094 3.252 12.672 1 98.31 32 TRP B C 1
ATOM 1316 O O . TRP B 1 32 ? -5.051 2.164 13.242 1 98.31 32 TRP B O 1
ATOM 1326 N N . ALA B 1 33 ? -4.008 3.955 12.406 1 98.44 33 ALA B N 1
ATOM 1327 C CA . ALA B 1 33 ? -2.648 3.631 12.836 1 98.44 33 ALA B CA 1
ATOM 1328 C C . ALA B 1 33 ? -1.743 4.855 12.766 1 98.44 33 ALA B C 1
ATOM 1330 O O . ALA B 1 33 ? -1.944 5.738 11.93 1 98.44 33 ALA B O 1
ATOM 1331 N N . ALA B 1 34 ? -0.753 4.938 13.57 1 98.62 34 ALA B N 1
ATOM 1332 C CA . ALA B 1 34 ? 0.188 6.055 13.594 1 98.62 34 ALA B CA 1
ATOM 1333 C C . ALA B 1 34 ? 1.514 5.641 14.227 1 98.62 34 ALA B C 1
ATOM 1335 O O . ALA B 1 34 ? 1.585 4.629 14.93 1 98.62 34 ALA B O 1
ATOM 1336 N N . GLN B 1 35 ? 2.504 6.41 13.93 1 98.25 35 GLN B N 1
ATOM 1337 C CA . GLN B 1 35 ? 3.777 6.258 14.617 1 98.25 35 GLN B CA 1
ATOM 1338 C C . GLN B 1 35 ? 3.623 6.504 16.125 1 98.25 35 GLN B C 1
ATOM 1340 O O . GLN B 1 35 ? 3.133 7.555 16.531 1 98.25 35 GLN B O 1
ATOM 1345 N N . GLU B 1 36 ? 4.086 5.551 16.875 1 97.25 36 GLU B N 1
ATOM 1346 C CA . GLU B 1 36 ? 4 5.691 18.328 1 97.25 36 GLU B CA 1
ATOM 1347 C C . GLU B 1 36 ? 4.789 6.906 18.812 1 97.25 36 GLU B C 1
ATOM 1349 O O . GLU B 1 36 ? 5.91 7.141 18.359 1 97.25 36 GLU B O 1
ATOM 1354 N N . GLY B 1 37 ? 4.207 7.668 19.719 1 97.69 37 GLY B N 1
ATOM 1355 C CA . GLY B 1 37 ? 4.883 8.805 20.328 1 97.69 37 GLY B CA 1
ATOM 1356 C C . GLY B 1 37 ? 4.859 10.039 19.438 1 97.69 37 GLY B C 1
ATOM 1357 O O . GLY B 1 37 ? 5.336 11.109 19.844 1 97.69 37 GLY B O 1
ATOM 1358 N N . GLY B 1 38 ? 4.312 9.945 18.266 1 98.31 38 GLY B N 1
ATOM 1359 C CA . GLY B 1 38 ? 4.258 11.07 17.359 1 98.31 38 GLY B CA 1
ATOM 1360 C C . GLY B 1 38 ? 3.074 11.992 17.609 1 98.31 38 GLY B C 1
ATOM 1361 O O . GLY B 1 38 ? 2.262 11.727 18.5 1 98.31 38 GLY B O 1
ATOM 1362 N N . THR B 1 39 ? 3.002 12.977 16.844 1 98.31 39 THR B N 1
ATOM 1363 C CA . THR B 1 39 ? 1.967 14 16.938 1 98.31 39 THR B CA 1
ATOM 1364 C C . THR B 1 39 ? 0.635 13.469 16.422 1 98.31 39 THR B C 1
ATOM 1366 O O . THR B 1 39 ? -0.419 13.742 17 1 98.31 39 THR B O 1
ATOM 1369 N N . PHE B 1 40 ? 0.671 12.656 15.383 1 98.88 40 PHE B N 1
ATOM 1370 C CA . PHE B 1 40 ? -0.517 12.336 14.602 1 98.88 40 PHE B CA 1
ATOM 1371 C C . PHE B 1 40 ? -1.4 11.336 15.336 1 98.88 40 PHE B C 1
ATOM 1373 O O . PHE B 1 40 ? -2.584 11.195 15.023 1 98.88 40 PHE B O 1
ATOM 1380 N N . ILE B 1 41 ? -0.811 10.641 16.359 1 98.69 41 ILE B N 1
ATOM 1381 C CA . ILE B 1 41 ? -1.588 9.648 17.094 1 98.69 41 ILE B CA 1
ATOM 1382 C C . ILE B 1 41 ? -2.717 10.344 17.859 1 98.69 41 ILE B C 1
ATOM 1384 O O . ILE B 1 41 ? -3.707 9.711 18.219 1 98.69 41 ILE B O 1
ATOM 1388 N N . ASN B 1 42 ? -2.676 11.711 18 1 98.69 42 ASN B N 1
ATOM 1389 C CA . ASN B 1 42 ? -3.611 12.484 18.797 1 98.69 42 ASN B CA 1
ATOM 1390 C C . ASN B 1 42 ? -4.625 13.227 17.938 1 98.69 42 ASN B C 1
ATOM 1392 O O . ASN B 1 42 ? -5.434 14.008 18.438 1 98.69 42 ASN B O 1
ATOM 1396 N N . ILE B 1 43 ? -4.641 13.016 16.688 1 98.88 43 ILE B N 1
ATOM 1397 C CA . ILE B 1 43 ? -5.586 13.703 15.812 1 98.88 43 ILE B CA 1
ATOM 1398 C C . ILE B 1 43 ? -7.016 13.328 16.203 1 98.88 43 ILE B C 1
ATOM 1400 O O . ILE B 1 43 ? -7.32 12.156 16.406 1 98.88 43 ILE B O 1
ATOM 1404 N N . THR B 1 44 ? -7.883 14.344 16.297 1 98.75 44 THR B N 1
ATOM 1405 C CA . THR B 1 44 ? -9.25 14.148 16.766 1 98.75 44 THR B CA 1
ATOM 1406 C C . THR B 1 44 ? -10.227 14.148 15.586 1 98.75 44 THR B C 1
ATOM 1408 O O . THR B 1 44 ? -9.906 14.648 14.508 1 98.75 44 THR B O 1
ATOM 1411 N N . PRO B 1 45 ? -11.438 13.617 15.836 1 98.62 45 PRO B N 1
ATOM 1412 C CA . PRO B 1 45 ? -12.469 13.68 14.797 1 98.62 45 PRO B CA 1
ATOM 1413 C C . PRO B 1 45 ? -12.758 15.102 14.336 1 98.62 45 PRO B C 1
ATOM 1415 O O . PRO B 1 45 ? -13.016 15.328 13.156 1 98.62 45 PRO B O 1
ATOM 1418 N N . THR B 1 46 ? -12.711 16.078 15.258 1 98.38 46 THR B N 1
ATOM 1419 C CA . THR B 1 46 ? -12.945 17.469 14.891 1 98.38 46 THR B CA 1
ATOM 1420 C C . THR B 1 46 ? -11.859 17.969 13.938 1 98.38 46 THR B C 1
ATOM 1422 O O . THR B 1 46 ? -12.156 18.641 12.953 1 98.38 46 THR B O 1
ATOM 1425 N N . GLU B 1 47 ? -10.625 17.578 14.227 1 98.62 47 GLU B N 1
ATOM 1426 C CA . GLU B 1 47 ? -9.531 17.969 13.336 1 98.62 47 GLU B CA 1
ATOM 1427 C C . GLU B 1 47 ? -9.688 17.312 11.969 1 98.62 47 GLU B C 1
ATOM 1429 O O . GLU B 1 47 ? -9.375 17.922 10.945 1 98.62 47 GLU B O 1
ATOM 1434 N N . ILE B 1 48 ? -10.117 16.062 11.961 1 98.88 48 ILE B N 1
ATOM 1435 C CA . ILE B 1 48 ? -10.359 15.367 10.703 1 98.88 48 ILE B CA 1
ATOM 1436 C C . ILE B 1 48 ? -11.445 16.094 9.906 1 98.88 48 ILE B C 1
ATOM 1438 O O . ILE B 1 48 ? -11.297 16.328 8.703 1 98.88 48 ILE B O 1
ATOM 1442 N N . ASP B 1 49 ? -12.508 16.547 10.531 1 98.44 49 ASP B N 1
ATOM 1443 C CA . ASP B 1 49 ? -13.586 17.281 9.875 1 98.44 49 ASP B CA 1
ATOM 1444 C C . ASP B 1 49 ? -13.07 18.578 9.242 1 98.44 49 ASP B C 1
ATOM 1446 O O . ASP B 1 49 ? -13.492 18.938 8.141 1 98.44 49 ASP B O 1
ATOM 1450 N N . VAL B 1 50 ? -12.266 19.234 9.938 1 97.75 50 VAL B N 1
ATOM 1451 C CA . VAL B 1 50 ? -11.695 20.469 9.414 1 97.75 50 VAL B CA 1
ATOM 1452 C C . VAL B 1 50 ? -10.867 20.172 8.172 1 97.75 50 VAL B C 1
ATOM 1454 O O . VAL B 1 50 ? -11.008 20.828 7.145 1 97.75 50 VAL B O 1
ATOM 1457 N N . LEU B 1 51 ? -10.039 19.156 8.227 1 97.81 51 LEU B N 1
ATOM 1458 C CA . LEU B 1 51 ? -9.117 18.797 7.16 1 97.81 51 LEU B CA 1
ATOM 1459 C C . LEU B 1 51 ? -9.875 18.469 5.875 1 97.81 51 LEU B C 1
ATOM 1461 O O . LEU B 1 51 ? -9.477 18.891 4.789 1 97.81 51 LEU B O 1
ATOM 1465 N N . VAL B 1 52 ? -10.969 17.734 6.012 1 98.06 52 VAL B N 1
ATOM 1466 C CA . VAL B 1 52 ? -11.641 17.25 4.809 1 98.06 52 VAL B CA 1
ATOM 1467 C C . VAL B 1 52 ? -12.859 18.125 4.512 1 98.06 52 VAL B C 1
ATOM 1469 O O . VAL B 1 52 ? -13.602 17.859 3.564 1 98.06 52 VAL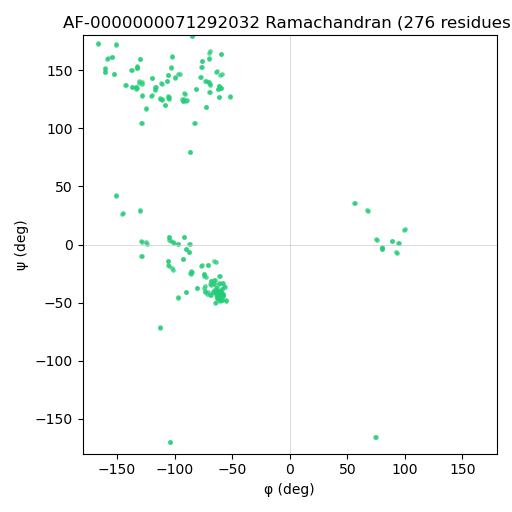 B O 1
ATOM 1472 N N . GLY B 1 53 ? -13.062 19.156 5.328 1 97.44 53 GLY B N 1
ATOM 1473 C CA . GLY B 1 53 ? -14.234 20 5.172 1 97.44 53 GLY B CA 1
ATOM 1474 C C . GLY B 1 53 ? -14.188 20.859 3.92 1 97.44 53 GLY B C 1
ATOM 1475 O O . GLY B 1 53 ? -13.117 21.078 3.348 1 97.44 53 GLY B O 1
ATOM 1476 N N . LYS B 1 54 ? -15.328 21.422 3.523 1 94.94 54 LYS B N 1
ATOM 1477 C CA . LYS B 1 54 ? -15.461 22.188 2.283 1 94.94 54 LYS B CA 1
ATOM 1478 C C . LYS B 1 54 ? -15.062 23.641 2.488 1 94.94 54 LYS B C 1
ATOM 1480 O O . LYS B 1 54 ? -14.711 24.328 1.53 1 94.94 54 LYS B O 1
ATOM 1485 N N . ASP B 1 55 ? -15.172 24.078 3.668 1 94.5 55 ASP B N 1
ATOM 1486 C CA . ASP B 1 55 ? -14.758 25.438 3.961 1 94.5 55 ASP B CA 1
ATOM 1487 C C . ASP B 1 55 ? -13.25 25.516 4.176 1 94.5 55 ASP B C 1
ATOM 1489 O O . ASP B 1 55 ? -12.758 25.219 5.266 1 94.5 55 ASP B O 1
ATOM 1493 N N . ARG B 1 56 ? -12.594 26.016 3.203 1 94.56 56 ARG B N 1
ATOM 1494 C CA . ARG B 1 56 ? -11.133 25.922 3.225 1 94.56 56 ARG B CA 1
ATOM 1495 C C . ARG B 1 56 ? -10.492 27.297 3.08 1 94.56 56 ARG B C 1
ATOM 1497 O O . ARG B 1 56 ? -9.281 27.406 2.922 1 94.56 56 ARG B O 1
ATOM 1504 N N . GLN B 1 57 ? -11.148 28.375 2.992 1 90.62 57 GLN B N 1
ATOM 1505 C CA . GLN B 1 57 ? -10.695 29.734 2.703 1 90.62 57 GLN B CA 1
ATOM 1506 C C . GLN B 1 57 ? -9.797 30.266 3.816 1 90.62 57 GLN B C 1
ATOM 1508 O O . GLN B 1 57 ? -8.867 31.031 3.559 1 90.62 57 GLN B O 1
ATOM 1513 N N . GLY B 1 58 ? -9.969 29.875 5 1 93.75 58 GLY B N 1
ATOM 1514 C CA . GLY B 1 58 ? -9.211 30.438 6.105 1 93.75 58 GLY B CA 1
ATOM 1515 C C . GLY B 1 58 ? -7.938 29.656 6.402 1 93.75 58 GLY B C 1
ATOM 1516 O O . GLY B 1 58 ? -7.18 30.031 7.301 1 93.75 58 GLY B O 1
ATOM 1517 N N . PHE B 1 59 ? -7.582 28.688 5.598 1 97.06 59 PHE B N 1
ATOM 1518 C CA . PHE B 1 59 ? -6.453 27.828 5.918 1 97.06 59 PHE B CA 1
ATOM 1519 C C . PHE B 1 59 ? -5.137 28.578 5.77 1 97.06 59 PHE B C 1
ATOM 1521 O O . PHE B 1 59 ? -4.25 28.453 6.617 1 97.06 59 PHE B O 1
ATOM 1528 N N . PHE B 1 60 ? -5.004 29.391 4.684 1 96.62 60 PHE B N 1
ATOM 1529 C CA . PHE B 1 60 ? -3.736 30.062 4.406 1 96.62 60 PHE B CA 1
ATOM 1530 C C . PHE B 1 60 ? -3.49 31.203 5.395 1 96.62 60 PHE B C 1
ATOM 1532 O O . PHE B 1 60 ? -2.344 31.5 5.723 1 96.62 60 PHE B O 1
ATOM 1539 N N . THR B 1 61 ? -4.547 31.766 5.902 1 97 61 THR B N 1
ATOM 1540 C CA . THR B 1 61 ? -4.402 32.875 6.82 1 97 61 THR B CA 1
ATOM 1541 C C . THR B 1 61 ? -4.316 32.406 8.266 1 97 61 THR B C 1
ATOM 1543 O O . THR B 1 61 ? -3.467 32.875 9.031 1 97 61 THR B O 1
ATOM 1546 N N . ASN B 1 62 ? -5.148 31.406 8.633 1 97.12 62 ASN B N 1
ATOM 1547 C CA . ASN B 1 62 ? -5.305 31.031 10.039 1 97.12 62 ASN B CA 1
ATOM 1548 C C . ASN B 1 62 ? -4.574 29.719 10.359 1 97.12 62 ASN B C 1
ATOM 1550 O O . ASN B 1 62 ? -4.344 29.406 11.523 1 97.12 62 ASN B O 1
ATOM 1554 N N . GLY B 1 63 ? -4.254 28.938 9.398 1 98 63 GLY B N 1
ATOM 1555 C CA . GLY B 1 63 ? -3.666 27.625 9.617 1 98 63 GLY B CA 1
ATOM 1556 C C . GLY B 1 63 ? -4.668 26.594 10.102 1 98 63 GLY B C 1
ATOM 1557 O O . GLY B 1 63 ? -5.871 26.75 9.891 1 98 63 GLY B O 1
ATOM 1558 N N . LEU B 1 64 ? -4.156 25.5 10.586 1 97.75 64 LEU B N 1
ATOM 1559 C CA . LEU B 1 64 ? -4.961 24.453 11.188 1 97.75 64 LEU B CA 1
ATOM 1560 C C . LEU B 1 64 ? -4.164 23.703 12.25 1 97.75 64 LEU B C 1
ATOM 1562 O O . LEU B 1 64 ? -2.994 24 12.492 1 97.75 64 LEU B O 1
ATOM 1566 N N . THR B 1 65 ? -4.863 22.844 12.969 1 97.94 65 THR B N 1
ATOM 1567 C CA . THR B 1 65 ? -4.223 22.047 14.016 1 97.94 65 THR B CA 1
ATOM 1568 C C . THR B 1 65 ? -4.293 20.562 13.688 1 97.94 65 THR B C 1
ATOM 1570 O O . THR B 1 65 ? -5.328 20.062 13.234 1 97.94 65 THR B O 1
ATOM 1573 N N . LEU B 1 66 ? -3.195 19.922 13.891 1 98.31 66 LEU B N 1
ATOM 1574 C CA . LEU B 1 66 ? -3.115 18.469 13.805 1 98.31 66 LEU B CA 1
ATOM 1575 C C . LEU B 1 66 ? -2.541 17.891 15.094 1 98.31 66 LEU B C 1
ATOM 1577 O O . LEU B 1 66 ? -1.379 18.125 15.43 1 98.31 66 LEU B O 1
ATOM 1581 N N . GLY B 1 67 ? -3.326 17.094 15.781 1 98.31 67 GLY B N 1
ATOM 1582 C CA . GLY B 1 67 ? -2.855 16.562 17.047 1 98.31 67 GLY B CA 1
ATOM 1583 C C . GLY B 1 67 ? -2.43 17.641 18.031 1 98.31 67 GLY B C 1
ATOM 1584 O O . GLY B 1 67 ? -1.355 17.547 18.625 1 98.31 67 GLY B O 1
ATOM 1585 N N . SER B 1 68 ? -3.131 18.672 17.969 1 96.81 68 SER B N 1
ATOM 1586 C CA . SER B 1 68 ? -2.932 19.797 18.875 1 96.81 68 SER B CA 1
ATOM 1587 C C . SER B 1 68 ? -1.694 20.609 18.484 1 96.81 68 SER B C 1
ATOM 1589 O O . SER B 1 68 ? -1.265 21.484 19.219 1 96.81 68 SER B O 1
ATOM 1591 N N . LYS B 1 69 ? -1.04 20.297 17.422 1 97.5 69 LYS B N 1
ATOM 1592 C CA . LYS B 1 69 ? 0.076 21.078 16.906 1 97.5 69 LYS B CA 1
ATOM 1593 C C . LYS B 1 69 ? -0.401 22.109 15.883 1 97.5 69 LYS B C 1
ATOM 1595 O O . LYS B 1 69 ? -1.061 21.766 14.906 1 97.5 69 LYS B O 1
ATOM 1600 N N . LYS B 1 70 ? -0.115 23.359 16.109 1 97.94 70 LYS B N 1
ATOM 1601 C CA . LYS B 1 70 ? -0.467 24.406 15.156 1 97.94 70 LYS B CA 1
ATOM 1602 C C . LYS B 1 70 ? 0.371 24.312 13.883 1 97.94 70 LYS B C 1
ATOM 1604 O O . LYS B 1 70 ? 1.583 24.094 13.945 1 97.94 70 LYS B O 1
ATOM 1609 N N . CYS B 1 71 ? -0.258 24.484 12.781 1 98.5 71 CYS B N 1
ATOM 1610 C CA . CYS B 1 71 ? 0.407 24.328 11.492 1 98.5 71 CYS B CA 1
ATOM 1611 C C . CYS B 1 71 ? -0.002 25.438 10.531 1 98.5 71 CYS B C 1
ATOM 1613 O O . CYS B 1 71 ? -1.111 25.969 10.617 1 98.5 71 CYS B O 1
ATOM 1615 N N . SER B 1 72 ? 0.894 25.766 9.648 1 98.38 72 SER B N 1
ATOM 1616 C CA . SER B 1 72 ? 0.598 26.625 8.508 1 98.38 72 SER B CA 1
ATOM 1617 C C . SER B 1 72 ? 0.369 25.797 7.242 1 98.38 72 SER B C 1
ATOM 1619 O O . SER B 1 72 ? 1.024 24.781 7.031 1 98.38 72 SER B O 1
ATOM 1621 N N . VAL B 1 73 ? -0.572 26.266 6.422 1 98.69 73 VAL B N 1
ATOM 1622 C CA . VAL B 1 73 ? -0.826 25.609 5.152 1 98.69 73 VAL B CA 1
ATOM 1623 C C . VAL B 1 73 ? 0.008 26.25 4.051 1 98.69 73 VAL B C 1
ATOM 1625 O O . VAL B 1 73 ? -0.051 27.469 3.854 1 98.69 73 VAL B O 1
ATOM 1628 N N . ILE B 1 74 ? 0.758 25.5 3.361 1 98.25 74 ILE B N 1
ATOM 1629 C CA . ILE B 1 74 ? 1.645 25.984 2.307 1 98.25 74 ILE B CA 1
ATOM 1630 C C . ILE B 1 74 ? 0.966 25.812 0.949 1 98.25 74 ILE B C 1
ATOM 1632 O O . ILE B 1 74 ? 1.021 26.719 0.109 1 98.25 74 ILE B O 1
ATOM 1636 N N . ARG B 1 75 ? 0.401 24.781 0.642 1 98.19 75 ARG B N 1
ATOM 1637 C CA . ARG B 1 75 ? -0.355 24.438 -0.559 1 98.19 75 ARG B CA 1
ATOM 1638 C C . ARG B 1 75 ? -1.56 23.562 -0.218 1 98.19 75 ARG B C 1
ATOM 1640 O O . ARG B 1 75 ? -1.456 22.641 0.595 1 98.19 75 ARG B O 1
ATOM 1647 N N . ASP B 1 76 ? -2.686 23.875 -0.836 1 98.44 76 ASP B N 1
ATOM 1648 C CA . ASP B 1 76 ? -3.887 23.078 -0.573 1 98.44 76 ASP B CA 1
ATOM 1649 C C . ASP B 1 76 ? -4.527 22.609 -1.874 1 98.44 76 ASP B C 1
ATOM 1651 O O . ASP B 1 76 ? -5.172 23.391 -2.578 1 98.44 76 ASP B O 1
ATOM 1655 N N . SER B 1 77 ? -4.41 21.438 -2.234 1 98.25 77 SER B N 1
ATOM 1656 C CA . SER B 1 77 ? -5.07 20.766 -3.35 1 98.25 77 SER B CA 1
ATOM 1657 C C . SER B 1 77 ? -5.699 19.453 -2.91 1 98.25 77 SER B C 1
ATOM 1659 O O . SER B 1 77 ? -5.797 18.516 -3.699 1 98.25 77 SER B O 1
ATOM 1661 N N . LEU B 1 78 ? -6.102 19.359 -1.651 1 98.62 78 LEU B N 1
ATOM 1662 C CA . LEU B 1 78 ? -6.559 18.109 -1.049 1 98.62 78 LEU B CA 1
ATOM 1663 C C . LEU B 1 78 ? -7.848 17.625 -1.705 1 98.62 78 LEU B C 1
ATOM 1665 O O . LEU B 1 78 ? -8.086 16.422 -1.816 1 98.62 78 LEU B O 1
ATOM 1669 N N . LEU B 1 79 ? -8.695 18.609 -2.119 1 97.88 79 LEU B N 1
ATOM 1670 C CA . LEU B 1 79 ? -9.992 18.234 -2.674 1 97.88 79 LEU B CA 1
ATOM 1671 C C . LEU B 1 79 ? -9.992 18.359 -4.195 1 97.88 79 LEU B C 1
ATOM 1673 O O . LEU B 1 79 ? -11.031 18.219 -4.836 1 97.88 79 LEU B O 1
ATOM 1677 N N . ASP B 1 80 ? -8.844 18.703 -4.707 1 96.69 80 ASP B N 1
ATOM 1678 C CA . ASP B 1 80 ? -8.75 18.859 -6.156 1 96.69 80 ASP B CA 1
ATOM 1679 C C . ASP B 1 80 ? -8.57 17.5 -6.844 1 96.69 80 ASP B C 1
ATOM 1681 O O . ASP B 1 80 ? -7.656 16.75 -6.516 1 96.69 80 ASP B O 1
ATOM 1685 N N . ASP B 1 81 ? -9.352 17.359 -7.871 1 94.5 81 ASP B N 1
ATOM 1686 C CA . ASP B 1 81 ? -9.266 16.125 -8.648 1 94.5 81 ASP B CA 1
ATOM 1687 C C . ASP B 1 81 ? -7.859 15.938 -9.219 1 94.5 81 ASP B C 1
ATOM 1689 O O . ASP B 1 81 ? -7.238 16.891 -9.688 1 94.5 81 ASP B O 1
ATOM 1693 N N . ASN B 1 82 ? -7.246 14.75 -9.141 1 92.81 82 ASN B N 1
ATOM 1694 C CA . ASN B 1 82 ? -5.977 14.305 -9.719 1 92.81 82 ASN B CA 1
ATOM 1695 C C . ASN B 1 82 ? -4.789 14.781 -8.883 1 92.81 82 ASN B C 1
ATOM 1697 O O . ASN B 1 82 ? -3.637 14.555 -9.25 1 92.81 82 ASN B O 1
ATOM 1701 N N . ASP B 1 83 ? -5 15.586 -7.793 1 97.38 83 ASP B N 1
ATOM 1702 C CA . ASP B 1 83 ? -3.938 15.961 -6.863 1 97.38 83 ASP B CA 1
ATOM 1703 C C . ASP B 1 83 ? -4.156 15.336 -5.492 1 97.38 83 ASP B C 1
ATOM 1705 O O . ASP B 1 83 ? -3.688 14.227 -5.23 1 97.38 83 ASP B O 1
ATOM 1709 N N . TRP B 1 84 ? -5.113 15.734 -4.688 1 98.62 84 TRP B N 1
ATOM 1710 C CA . TRP B 1 84 ? -5.555 15.109 -3.445 1 98.62 84 TRP B CA 1
ATOM 1711 C C . TRP B 1 84 ? -4.477 15.211 -2.371 1 98.62 84 TRP B C 1
ATOM 1713 O O . TRP B 1 84 ? -4.266 14.266 -1.604 1 98.62 84 TRP B O 1
ATOM 1723 N N . THR B 1 85 ? -3.635 16.3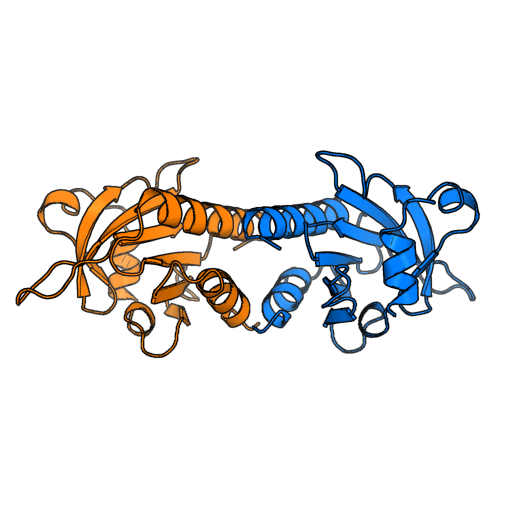59 -2.49 1 98.88 85 THR B N 1
ATOM 1724 C CA . THR B 1 85 ? -2.596 16.5 -1.476 1 98.88 85 THR B CA 1
ATOM 1725 C C . THR B 1 85 ? -2.619 17.906 -0.874 1 98.88 85 THR B C 1
ATOM 1727 O O . THR B 1 85 ? -3.207 18.812 -1.448 1 98.88 85 THR B O 1
ATOM 1730 N N . MET B 1 86 ? -2.07 17.984 0.227 1 98.75 86 MET B N 1
ATOM 1731 C CA . MET B 1 86 ? -1.872 19.234 0.954 1 98.75 86 MET B CA 1
ATOM 1732 C C . MET B 1 86 ? -0.476 19.297 1.566 1 98.75 86 MET B C 1
ATOM 1734 O O . MET B 1 86 ? 0.015 18.297 2.1 1 98.75 86 MET B O 1
ATOM 1738 N N . ASP B 1 87 ? 0.184 20.469 1.424 1 98.81 87 ASP B N 1
ATOM 1739 C CA . ASP B 1 87 ? 1.477 20.734 2.053 1 98.81 87 ASP B CA 1
ATOM 1740 C C . ASP B 1 87 ? 1.33 21.656 3.25 1 98.81 87 ASP B C 1
ATOM 1742 O O . ASP B 1 87 ? 0.759 22.75 3.131 1 98.81 87 ASP B O 1
ATOM 1746 N N . ILE B 1 88 ? 1.842 21.25 4.344 1 98.81 88 ILE B N 1
ATOM 1747 C CA . ILE B 1 88 ? 1.685 21.906 5.633 1 98.81 88 ILE B CA 1
ATOM 1748 C C . ILE B 1 88 ? 3.043 22.031 6.32 1 98.81 88 ILE B C 1
ATOM 1750 O O . ILE B 1 88 ? 3.994 21.328 5.957 1 98.81 88 ILE B O 1
ATOM 1754 N N . ARG B 1 89 ? 3.184 22.984 7.141 1 98.75 89 ARG B N 1
ATOM 1755 C CA . ARG B 1 89 ? 4.375 23.109 7.973 1 98.75 89 ARG B CA 1
ATOM 1756 C C . ARG B 1 89 ? 4 23.391 9.422 1 98.75 89 ARG B C 1
ATOM 1758 O O . ARG B 1 89 ? 3.105 24.203 9.695 1 98.75 89 ARG B O 1
ATOM 1765 N N . THR B 1 90 ? 4.668 22.672 10.367 1 98.62 90 THR B N 1
ATOM 1766 C CA . THR B 1 90 ? 4.414 22.969 11.766 1 98.62 90 THR B CA 1
ATOM 1767 C C . THR B 1 90 ? 4.867 24.391 12.109 1 98.62 90 THR B C 1
ATOM 1769 O O . THR B 1 90 ? 5.801 24.906 11.492 1 98.62 90 THR B O 1
ATOM 1772 N N . LYS B 1 91 ? 4.18 24.984 13.039 1 97.06 91 LYS B N 1
ATOM 1773 C CA . LYS B 1 91 ? 4.598 26.281 13.547 1 97.06 91 LYS B CA 1
ATOM 1774 C C . LYS B 1 91 ? 5.438 26.141 14.812 1 97.06 91 LYS B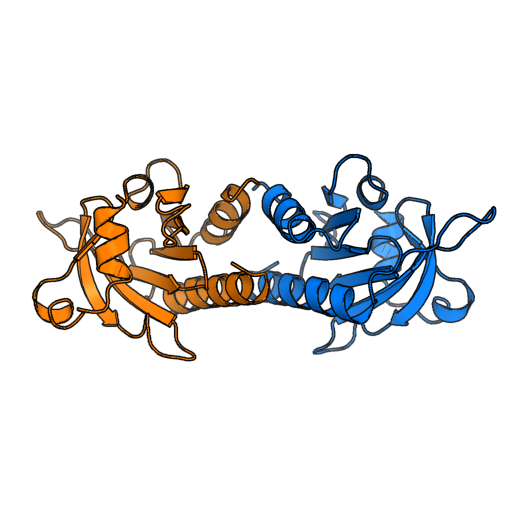 C 1
ATOM 1776 O O . LYS B 1 91 ? 5.262 25.188 15.578 1 97.06 91 LYS B O 1
ATOM 1781 N N . SER B 1 92 ? 6.375 27.109 14.883 1 93.12 92 SER B N 1
ATOM 1782 C CA . SER B 1 92 ? 7.172 27.203 16.094 1 93.12 92 SER B CA 1
ATOM 1783 C C . SER B 1 92 ? 6.531 28.156 17.094 1 93.12 92 SER B C 1
ATOM 1785 O O . SER B 1 92 ? 6.09 29.25 16.734 1 93.12 92 SER B O 1
ATOM 1787 N N . GLN B 1 93 ? 6.375 27.734 18.359 1 86.12 93 GLN B N 1
ATOM 1788 C CA . GLN B 1 93 ? 5.836 28.594 19.406 1 86.12 93 GLN B CA 1
ATOM 1789 C C . GLN B 1 93 ? 6.945 29.141 20.297 1 86.12 93 GLN B C 1
ATOM 1791 O O . GLN B 1 93 ? 6.781 30.188 20.938 1 86.12 93 GLN B O 1
ATOM 1796 N N . GLY B 1 94 ? 8.07 28.547 20.375 1 90.88 94 GLY B N 1
ATOM 1797 C CA . GLY B 1 94 ? 9.141 28.922 21.281 1 90.88 94 GLY B CA 1
ATOM 1798 C C . GLY B 1 94 ? 10.523 28.719 20.688 1 90.88 94 GLY B C 1
ATOM 1799 O O . GLY B 1 94 ? 11.469 28.391 21.422 1 90.88 94 GLY B O 1
ATOM 1800 N N . GLY B 1 95 ? 10.586 28.781 19.406 1 91.56 95 GLY B N 1
ATOM 1801 C CA . GLY B 1 95 ? 11.898 28.688 18.781 1 91.56 95 GLY B CA 1
ATOM 1802 C C . GLY B 1 95 ? 12.258 27.266 18.359 1 91.56 95 GLY B C 1
ATOM 1803 O O . GLY B 1 95 ? 13.352 27.031 17.844 1 91.56 95 GLY B O 1
ATOM 1804 N N . GLU B 1 96 ? 11.406 26.312 18.547 1 93.25 96 GLU B N 1
ATOM 1805 C CA . GLU B 1 96 ? 11.695 24.938 18.141 1 93.25 96 GLU B CA 1
ATOM 1806 C C . GLU B 1 96 ? 11.711 24.797 16.625 1 93.25 96 GLU B C 1
ATOM 1808 O O . GLU B 1 96 ? 11.156 25.641 15.914 1 93.25 96 GLU B O 1
ATOM 1813 N N . ALA B 1 97 ? 12.305 23.797 16.203 1 95.62 97 ALA B N 1
ATOM 1814 C CA . ALA B 1 97 ? 12.367 23.5 14.781 1 95.62 97 ALA B CA 1
ATOM 1815 C C . ALA B 1 97 ? 10.969 23.312 14.203 1 95.62 97 ALA B C 1
ATOM 1817 O O . ALA B 1 97 ? 10.055 22.875 14.898 1 95.62 97 ALA B O 1
ATOM 1818 N N . THR B 1 98 ? 10.789 23.734 12.914 1 98.12 98 THR B N 1
ATOM 1819 C CA . THR B 1 98 ? 9.555 23.453 12.18 1 98.12 98 THR B CA 1
ATOM 1820 C C . THR B 1 98 ? 9.758 22.312 11.188 1 98.12 98 THR B C 1
ATOM 1822 O O . THR B 1 98 ? 10.883 22.031 10.781 1 98.12 98 THR B O 1
ATOM 1825 N N . TYR B 1 99 ? 8.68 21.625 10.898 1 98.69 99 TYR B N 1
ATOM 1826 C CA . TYR B 1 99 ? 8.742 20.422 10.078 1 98.69 99 TYR B CA 1
ATOM 1827 C C . TYR B 1 99 ? 7.703 20.453 8.961 1 98.69 99 TYR B C 1
ATOM 1829 O O . TYR B 1 99 ? 6.57 20.906 9.18 1 98.69 99 TYR B O 1
ATOM 1837 N N . ASN B 1 100 ? 8.086 20.016 7.781 1 98.88 100 ASN B N 1
ATOM 1838 C CA . ASN B 1 100 ? 7.129 19.844 6.691 1 98.88 100 ASN B CA 1
ATOM 1839 C C . ASN B 1 100 ? 6.227 18.641 6.914 1 98.88 100 ASN B C 1
ATOM 1841 O O . ASN B 1 100 ? 6.684 17.594 7.387 1 98.88 100 ASN B O 1
ATOM 1845 N N . ILE B 1 101 ? 4.941 18.797 6.566 1 98.94 101 ILE B N 1
ATOM 1846 C CA . ILE B 1 101 ? 3.93 17.734 6.598 1 98.94 101 ILE B CA 1
ATOM 1847 C C . ILE B 1 101 ? 3.223 17.656 5.246 1 98.94 101 ILE B C 1
ATOM 1849 O O . ILE B 1 101 ? 2.959 18.688 4.617 1 98.94 101 ILE B O 1
ATOM 1853 N N . ALA B 1 102 ? 2.969 16.5 4.789 1 98.94 102 ALA B N 1
ATOM 1854 C CA . ALA B 1 102 ? 2.09 16.297 3.643 1 98.94 102 ALA B CA 1
ATOM 1855 C C . ALA B 1 102 ? 0.892 15.43 4.012 1 98.94 102 ALA B C 1
ATOM 1857 O O . ALA B 1 102 ? 1.017 14.492 4.812 1 98.94 102 ALA B O 1
ATOM 1858 N N . VAL B 1 103 ? -0.231 15.727 3.461 1 98.94 103 VAL B N 1
ATOM 1859 C CA . VAL B 1 103 ? -1.455 14.938 3.59 1 98.94 103 VAL B CA 1
ATOM 1860 C C . VAL B 1 103 ? -1.916 14.469 2.211 1 98.94 103 VAL B C 1
ATOM 1862 O O . VAL B 1 103 ? -1.96 15.258 1.264 1 98.94 103 VAL B O 1
ATOM 1865 N N . GLY B 1 104 ? -2.16 13.219 2.055 1 98.94 104 GLY B N 1
ATOM 1866 C CA . GLY B 1 104 ? -2.812 12.641 0.889 1 98.94 104 GLY B CA 1
ATOM 1867 C C . GLY B 1 104 ? -4.195 12.094 1.188 1 98.94 104 GLY B C 1
ATOM 1868 O O . GLY B 1 104 ? -4.414 11.484 2.238 1 98.94 104 GLY B O 1
ATOM 1869 N N . LYS B 1 105 ? -5.074 12.344 0.289 1 98.94 105 LYS B N 1
ATOM 1870 C CA . LYS B 1 105 ? -6.457 11.938 0.513 1 98.94 105 LYS B CA 1
ATOM 1871 C C . LYS B 1 105 ? -6.859 10.812 -0.436 1 98.94 105 LYS B C 1
ATOM 1873 O O . LYS B 1 105 ? -6.707 10.938 -1.653 1 98.94 105 LYS B O 1
ATOM 1878 N N . ALA B 1 106 ? -7.34 9.68 0.138 1 98.56 106 ALA B N 1
ATOM 1879 C CA . ALA B 1 106 ? -7.996 8.594 -0.584 1 98.56 106 ALA B CA 1
ATOM 1880 C C . ALA B 1 106 ? -9.508 8.625 -0.38 1 98.56 106 ALA B C 1
ATOM 1882 O O . ALA B 1 106 ? -10.055 9.641 0.068 1 98.56 106 ALA B O 1
ATOM 1883 N N . GLY B 1 107 ? -10.211 7.625 -0.785 1 97.81 107 GLY B N 1
ATOM 1884 C CA . GLY B 1 107 ? -11.664 7.613 -0.717 1 97.81 107 GLY B CA 1
ATOM 1885 C C . GLY B 1 107 ? -12.195 7.543 0.703 1 97.81 107 GLY B C 1
ATOM 1886 O O . GLY B 1 107 ? -13.25 8.102 1.003 1 97.81 107 GLY B O 1
ATOM 1887 N N . LYS B 1 108 ? -11.438 6.812 1.589 1 98 108 LYS B N 1
ATOM 1888 C CA . LYS B 1 108 ? -11.914 6.605 2.955 1 98 108 LYS B CA 1
ATOM 1889 C C . LYS B 1 108 ? -10.836 6.977 3.971 1 98 108 LYS B C 1
ATOM 1891 O O . LYS B 1 108 ? -11.094 7.008 5.176 1 98 108 LYS B O 1
ATOM 1896 N N . ALA B 1 109 ? -9.625 7.219 3.479 1 98.62 109 ALA B N 1
ATOM 1897 C CA . ALA B 1 109 ? -8.492 7.375 4.391 1 98.62 109 ALA B CA 1
ATOM 1898 C C . ALA B 1 109 ? -7.664 8.602 4.031 1 98.62 109 ALA B C 1
ATOM 1900 O O . ALA B 1 109 ? -7.656 9.039 2.875 1 98.62 109 ALA B O 1
ATOM 1901 N N . LEU B 1 110 ? -7.027 9.188 4.953 1 98.88 110 LEU B N 1
ATOM 1902 C CA . LEU B 1 110 ? -5.965 10.172 4.797 1 98.88 110 LEU B CA 1
ATOM 1903 C C . LEU B 1 110 ? -4.605 9.57 5.137 1 98.88 110 LEU B C 1
ATOM 1905 O O . LEU B 1 110 ? -4.492 8.781 6.082 1 98.88 110 LEU B O 1
ATOM 1909 N N . VAL B 1 111 ? -3.643 9.93 4.383 1 98.94 111 VAL B N 1
ATOM 1910 C CA . VAL B 1 111 ? -2.254 9.578 4.66 1 98.94 111 VAL B CA 1
ATOM 1911 C C . VAL B 1 111 ? -1.491 10.82 5.117 1 98.94 111 VAL B C 1
ATOM 1913 O O . VAL B 1 111 ? -1.438 11.828 4.402 1 98.94 111 VAL B O 1
ATOM 1916 N N . LEU B 1 112 ? -0.949 10.836 6.27 1 99 112 LEU B N 1
ATOM 1917 C CA . LEU B 1 112 ? -0.183 11.969 6.785 1 99 112 LEU B CA 1
ATOM 1918 C C . LEU B 1 112 ? 1.27 11.57 7.031 1 99 112 LEU B C 1
ATOM 1920 O O . LEU B 1 112 ? 1.541 10.531 7.633 1 99 112 LEU B O 1
ATOM 1924 N N . VAL B 1 113 ? 2.195 12.398 6.574 1 98.94 113 VAL B N 1
ATOM 1925 C CA . VAL B 1 113 ? 3.613 12.195 6.859 1 98.94 113 VAL B CA 1
ATOM 1926 C C . VAL B 1 113 ? 4.238 13.516 7.309 1 98.94 113 VAL B C 1
ATOM 1928 O O . VAL B 1 113 ? 3.92 14.578 6.77 1 98.94 113 VAL B O 1
ATOM 1931 N N . MET B 1 114 ? 5.055 13.469 8.359 1 98.94 114 MET B N 1
ATOM 1932 C CA . MET B 1 114 ? 5.895 14.57 8.812 1 98.94 114 MET B CA 1
ATOM 1933 C C . MET B 1 114 ? 7.371 14.242 8.617 1 98.94 114 MET B C 1
ATOM 1935 O O . MET B 1 114 ? 7.852 13.203 9.078 1 98.94 114 MET B O 1
ATOM 1939 N N . GLY B 1 115 ? 8.062 15.102 7.941 1 98.88 115 GLY B N 1
ATOM 1940 C CA . GLY B 1 115 ? 9.477 14.898 7.695 1 98.88 115 GLY B CA 1
ATOM 1941 C C . GLY B 1 115 ? 10.344 15.203 8.906 1 98.88 115 GLY B C 1
ATOM 1942 O O . GLY B 1 115 ? 9.938 15.953 9.797 1 98.88 115 GLY B O 1
ATOM 1943 N N . LYS B 1 116 ? 11.461 14.531 8.93 1 98.69 116 LYS B N 1
ATOM 1944 C CA . LYS B 1 116 ? 12.5 15.008 9.836 1 98.69 116 LYS B CA 1
ATOM 1945 C C . LYS B 1 116 ? 12.922 16.438 9.492 1 98.69 116 LYS B C 1
ATOM 1947 O O . LYS B 1 116 ? 12.547 16.953 8.438 1 98.69 116 LYS B O 1
ATOM 1952 N N . GLU B 1 117 ? 13.594 17.016 10.453 1 97.62 117 GLU B N 1
ATOM 1953 C CA . GLU B 1 117 ? 14.078 18.375 10.203 1 97.62 117 GLU B CA 1
ATOM 1954 C C . GLU B 1 117 ? 14.852 18.453 8.883 1 97.62 117 GLU B C 1
ATOM 1956 O O . GLU B 1 117 ? 15.711 17.609 8.617 1 97.62 117 GLU B O 1
ATOM 1961 N N . GLY B 1 118 ? 14.516 19.344 8 1 96.69 118 GLY B N 1
ATOM 1962 C CA . GLY B 1 118 ? 15.25 19.578 6.766 1 96.69 118 GLY B CA 1
ATOM 1963 C C . GLY B 1 118 ? 14.719 18.781 5.594 1 96.69 118 GLY B C 1
ATOM 1964 O O . GLY B 1 118 ? 15.125 18.984 4.453 1 96.69 118 GLY B O 1
ATOM 1965 N N . THR B 1 119 ? 13.805 17.891 5.828 1 98.62 119 THR B N 1
ATOM 1966 C CA . THR B 1 119 ? 13.242 17.109 4.73 1 98.62 119 THR B CA 1
ATOM 1967 C C . THR B 1 119 ? 12.383 17.984 3.828 1 98.62 119 THR B C 1
ATOM 1969 O O . THR B 1 119 ? 11.539 18.75 4.312 1 98.62 119 THR B O 1
ATOM 1972 N N . HIS B 1 120 ? 12.617 17.891 2.518 1 98.5 120 HIS B N 1
ATOM 1973 C CA . HIS B 1 120 ? 11.898 18.719 1.558 1 98.5 120 HIS B CA 1
ATOM 1974 C C . HIS B 1 120 ? 10.438 18.297 1.45 1 98.5 120 HIS B C 1
ATOM 1976 O O . HIS B 1 120 ? 10.133 17.094 1.381 1 98.5 120 HIS B O 1
ATOM 1982 N N . GLY B 1 121 ? 9.586 19.312 1.353 1 98.44 121 GLY B N 1
ATOM 1983 C CA . GLY B 1 121 ? 8.156 19.047 1.277 1 98.44 121 GLY B CA 1
ATOM 1984 C C . GLY B 1 121 ? 7.762 18.234 0.051 1 98.44 121 GLY B C 1
ATOM 1985 O O . GLY B 1 121 ? 6.809 17.469 0.092 1 98.44 121 GLY B O 1
ATOM 1986 N N . GLY B 1 122 ? 8.484 18.469 -1.054 1 98.44 122 GLY B N 1
ATOM 1987 C CA . GLY B 1 122 ? 8.18 17.75 -2.279 1 98.44 122 GLY B CA 1
ATOM 1988 C C . GLY B 1 122 ? 8.305 16.25 -2.137 1 98.44 122 GLY B C 1
ATOM 1989 O O . GLY B 1 122 ? 7.488 15.492 -2.678 1 98.44 122 GLY B O 1
ATOM 1990 N N . LEU B 1 123 ? 9.352 15.789 -1.412 1 98.31 123 LEU B N 1
ATOM 1991 C CA . LEU B 1 123 ? 9.547 14.367 -1.136 1 98.31 123 LEU B CA 1
ATOM 1992 C C . LEU B 1 123 ? 8.383 13.805 -0.332 1 98.31 123 LEU B C 1
ATOM 1994 O O . LEU B 1 123 ? 7.859 12.734 -0.652 1 98.31 123 LEU B O 1
ATOM 1998 N N . LEU B 1 124 ? 7.938 14.523 0.653 1 98.81 124 LEU B N 1
ATOM 1999 C CA . LEU B 1 124 ? 6.844 14.086 1.518 1 98.81 124 LEU B CA 1
ATOM 2000 C C . LEU B 1 124 ? 5.523 14.062 0.754 1 98.81 124 LEU B C 1
ATOM 2002 O O . LEU B 1 124 ? 4.707 13.156 0.943 1 98.81 124 LEU B O 1
ATOM 2006 N N . ASN B 1 125 ? 5.312 15.125 -0.026 1 98.81 125 ASN B N 1
ATOM 2007 C CA . ASN B 1 125 ? 4.113 15.195 -0.853 1 98.81 125 ASN B CA 1
ATOM 2008 C C . ASN B 1 125 ? 3.984 13.969 -1.757 1 98.81 125 ASN B C 1
ATOM 2010 O O . ASN B 1 125 ? 2.922 13.352 -1.822 1 98.81 125 ASN B O 1
ATOM 2014 N N . LYS B 1 126 ? 5.055 13.641 -2.422 1 98.56 126 LYS B N 1
ATOM 2015 C CA . LYS B 1 126 ? 5.051 12.469 -3.293 1 98.56 126 LYS B CA 1
ATOM 2016 C C . LYS B 1 126 ? 4.746 11.195 -2.508 1 98.56 126 LYS B C 1
ATOM 2018 O O . LYS B 1 126 ? 3.965 10.359 -2.959 1 98.56 126 LYS B O 1
ATOM 2023 N N . LYS B 1 127 ? 5.352 11.031 -1.352 1 98.62 127 LYS B N 1
ATOM 2024 C CA . LYS B 1 127 ? 5.141 9.867 -0.5 1 98.62 127 LYS B CA 1
ATOM 2025 C C . LYS B 1 127 ? 3.672 9.727 -0.112 1 98.62 127 LYS B C 1
ATOM 2027 O O . LYS B 1 127 ? 3.096 8.641 -0.23 1 98.62 127 LYS B O 1
ATOM 2032 N N . ALA B 1 128 ? 3.061 10.805 0.327 1 98.88 128 ALA B N 1
ATOM 2033 C CA . ALA B 1 128 ? 1.65 10.797 0.709 1 98.88 128 ALA B CA 1
ATOM 2034 C C . ALA B 1 128 ? 0.758 10.492 -0.49 1 98.88 128 ALA B C 1
ATOM 2036 O O . ALA B 1 128 ? -0.186 9.703 -0.387 1 98.88 128 ALA B O 1
ATOM 2037 N N . TYR B 1 129 ? 1.104 11.062 -1.636 1 98.88 129 TYR B N 1
ATOM 2038 C CA . TYR B 1 129 ? 0.324 10.867 -2.855 1 98.88 129 TYR B CA 1
ATOM 2039 C C . TYR B 1 129 ? 0.347 9.414 -3.295 1 98.88 129 TYR B C 1
ATOM 2041 O O . TYR B 1 129 ? -0.698 8.836 -3.602 1 98.88 129 TYR B O 1
ATOM 2049 N N . VAL B 1 130 ? 1.538 8.875 -3.352 1 98.69 130 VAL B N 1
ATOM 2050 C CA . VAL B 1 130 ? 1.722 7.516 -3.854 1 98.69 130 VAL B CA 1
ATOM 2051 C C . VAL B 1 130 ? 0.899 6.539 -3.016 1 98.69 130 VAL B C 1
ATOM 2053 O O . VAL B 1 130 ? 0.174 5.703 -3.559 1 98.69 130 VAL B O 1
ATOM 2056 N N . MET B 1 131 ? 0.913 6.668 -1.722 1 98.81 131 MET B N 1
ATOM 2057 C CA . MET B 1 131 ? 0.148 5.746 -0.887 1 98.81 131 MET B CA 1
ATOM 2058 C C . MET B 1 131 ? -1.345 6.039 -0.974 1 98.81 131 MET B C 1
ATOM 2060 O O . MET B 1 131 ? -2.162 5.121 -1.038 1 98.81 131 MET B O 1
ATOM 2064 N N . ALA B 1 132 ? -1.688 7.32 -0.982 1 98.81 132 ALA B N 1
ATOM 2065 C CA . ALA B 1 132 ? -3.105 7.66 -1.092 1 98.81 132 ALA B CA 1
ATOM 2066 C C . ALA B 1 132 ? -3.695 7.137 -2.398 1 98.81 132 ALA B C 1
ATOM 2068 O O . ALA B 1 132 ? -4.82 6.633 -2.42 1 98.81 132 ALA B O 1
ATOM 2069 N N . ASP B 1 133 ? -2.965 7.223 -3.457 1 98.62 133 ASP B N 1
ATOM 2070 C CA . ASP B 1 133 ? -3.396 6.723 -4.758 1 98.62 133 ASP B CA 1
ATOM 2071 C C . ASP B 1 133 ? -3.611 5.211 -4.723 1 98.62 133 ASP B C 1
ATOM 2073 O O . ASP B 1 133 ? -4.629 4.715 -5.211 1 98.62 133 ASP B O 1
ATOM 2077 N N . TYR B 1 134 ? -2.695 4.555 -4.121 1 98.56 134 TYR B N 1
ATOM 2078 C CA . TYR B 1 134 ? -2.824 3.113 -3.934 1 98.56 134 TYR B CA 1
ATOM 2079 C C . TYR B 1 134 ? -4.066 2.775 -3.117 1 98.56 134 TYR B C 1
ATOM 2081 O O . TYR B 1 134 ? -4.836 1.887 -3.484 1 98.56 134 TYR B O 1
ATOM 2089 N N . LEU B 1 135 ? -4.219 3.445 -2.035 1 98.19 135 LEU B N 1
ATOM 2090 C CA . LEU B 1 135 ? -5.352 3.152 -1.169 1 98.19 135 LEU B CA 1
ATOM 2091 C C . LEU B 1 135 ? -6.672 3.439 -1.882 1 98.19 135 LEU B C 1
ATOM 2093 O O . LEU B 1 135 ? -7.637 2.688 -1.736 1 98.19 135 LEU B O 1
ATOM 2097 N N . ARG B 1 136 ? -6.668 4.488 -2.656 1 97.62 136 ARG B N 1
ATOM 2098 C CA . ARG B 1 136 ? -7.855 4.785 -3.451 1 97.62 136 ARG B CA 1
ATOM 2099 C C . ARG B 1 136 ? -8.164 3.654 -4.426 1 97.62 136 ARG B C 1
ATOM 2101 O O . ARG B 1 136 ? -9.305 3.193 -4.508 1 97.62 136 ARG B O 1
ATOM 2108 N N . LYS B 1 137 ? -7.16 3.156 -5.105 1 96.94 137 LYS B N 1
ATOM 2109 C CA . LYS B 1 137 ? -7.328 2.098 -6.094 1 96.94 137 LYS B CA 1
ATOM 2110 C C . LYS B 1 137 ? -7.66 0.767 -5.426 1 96.94 137 LYS B C 1
ATOM 2112 O O . LYS B 1 137 ? -8.188 -0.143 -6.07 1 96.94 137 LYS B O 1
ATOM 2117 N N . SER B 1 138 ? -7.387 0.67 -4.117 1 96.12 138 SER B N 1
ATOM 2118 C CA . SER B 1 138 ? -7.656 -0.545 -3.354 1 96.12 138 SER B CA 1
ATOM 2119 C C . SER B 1 138 ? -8.992 -0.456 -2.621 1 96.12 138 SER B C 1
ATOM 2121 O O . SER B 1 138 ? -9.32 -1.332 -1.82 1 96.12 138 SER B O 1
ATOM 2123 N N . GLY B 1 139 ? -9.719 0.712 -2.783 1 94.56 139 GLY B N 1
ATOM 2124 C CA . GLY B 1 139 ? -11.07 0.798 -2.252 1 94.56 139 GLY B CA 1
ATOM 2125 C C . GLY B 1 139 ? -11.141 1.531 -0.926 1 94.56 139 GLY B C 1
ATOM 2126 O O . GLY B 1 139 ? -12.148 1.442 -0.217 1 94.56 139 GLY B O 1
ATOM 2127 N N . TYR B 1 140 ? -10.047 2.184 -0.634 1 95.44 140 TYR B N 1
ATOM 2128 C CA . TYR B 1 140 ? -10.031 2.934 0.616 1 95.44 140 TYR B CA 1
ATOM 2129 C C . TYR B 1 140 ? -10.023 4.434 0.35 1 95.44 140 TYR B C 1
ATOM 2131 O O . TYR B 1 140 ? -9.406 4.898 -0.614 1 95.44 140 TYR B O 1
#

Nearest PDB structures (foldseek):
  2v8f-assembly1_B  TM=9.820E-01  e=1.729E-22  Mus musculus
  2vk3-assembly1_A  TM=9.830E-01  e=2.453E-21  Rattus norvegicus
  8bji-assembly1_B  TM=9.685E-01  e=1.034E-21  Vibrio nigripulchritudo
  1pne-assembly1_A  TM=9.793E-01  e=6.188E-21  Bos taurus
  8bjh-assembly1_B  TM=9.638E-01  e=2.168E-21  Vibrio nigripulchritudo

Organism: Cyprinus carpio (NCBI:txid7962)

Sequence (280 aa):
MSWQGYVDNLMSDGNCQDSAIVGWNPDSKYVWAAQEGGTFINITPTEIDVLVGKDRQGFFTNGLTLGSKKCSVIRDSLLDDNDWTMDIRTKSQGGEATYNIAVGKAGKALVLVMGKEGTHGGLLNKKAYVMADYLRKSGYMSWQGYVDNLMSDGNCQDSAIVGWNPDSKYVWAAQEGGTFINITPTEIDVLVGKDRQGFFTNGLTLGSKKCSVIRDSLLDDNDWTMDIRTKSQGGEATYNIAVGKAGKALVLVMGKEGTHGGLLNKKAYVMADYLRKSGY

Solvent-accessible surface area (backbone atoms only — not comparable to full-atom values): 14406 Å² total; per-residue (Å²): 124,54,49,50,22,59,30,39,56,66,40,66,82,64,53,34,68,31,31,26,38,28,28,68,39,93,92,48,46,38,66,69,27,43,37,86,94,34,53,57,64,57,42,43,53,68,44,48,48,56,72,73,41,87,79,58,82,57,32,71,81,72,27,52,56,54,34,84,40,53,26,41,48,75,44,83,34,48,86,38,86,97,61,15,30,30,35,32,30,44,56,58,92,80,79,52,82,53,32,30,30,12,37,5,48,32,79,38,34,33,26,38,39,26,30,31,80,86,44,57,55,67,63,40,38,50,54,17,36,53,50,15,51,42,36,36,78,72,76,37,125,52,50,50,22,59,31,39,57,66,40,66,82,65,54,34,69,30,29,25,38,29,28,68,40,90,93,46,47,38,64,68,25,42,36,85,93,34,53,56,63,56,42,44,52,69,43,48,48,56,72,73,40,87,80,58,82,55,31,72,80,72,26,51,55,53,34,84,38,54,26,42,48,75,44,82,34,48,86,38,86,98,60,14,30,29,36,33,30,43,57,58,91,81,79,54,84,53,33,30,28,11,37,5,47,31,78,37,32,34,26,37,38,27,30,30,80,85,42,57,55,68,62,41,38,50,53,17,35,52,52,14,51,42,36,36,77,72,75,36

Secondary structure (DSSP, 8-state):
---HHHHHHHHTTS-EEEEEEEE-SGGG-SEEEE-TTSSGGG--HHHHHHHH-S--TTHHHH-EEETTEEEEEEEEETTSTTT-EEEEEEPPSSSPPP-EEEEEE-SSEEEEEEEPTT--HHHHHHHHHHHHHHHHHTT-/---HHHHHHHHTTS-EEEEEEEE-SGGG-SEEEE-TTSSGGG--HHHHHHHH-S--TTHHHH-EEETTEEEEEEEEETTSTTT-EEEEEEPPSSSPPP-EEEEEE-SSEEEEEEEPTT--HHHHHHHHHHHHHHHHHTT-

InterPro domains:
  IPR005454 Profilin1/2/3, vertebrate [PR01639] (2-18)
  IPR005454 Profilin1/2/3, vertebrate [PR01639] (32-47)
  IPR005454 Profilin1/2/3, vertebrate [PR01639] (53-67)
  IPR005454 Profilin1/2/3, vertebrate [PR01639] (70-83)
  IPR005454 Profilin1/2/3, vertebrate [PR01639] (86-95)
  IPR005454 Profilin1/2/3, vertebrate [PR01639] (114-127)
  IPR005455 Profilin, eukaryotic type [PR00392] (3-12)
  IPR005455 Profilin, eukaryotic type [PR00392] (63-77)
  IPR005455 Profilin, eukaryotic type [PR00392] (109-122)
  IPR005455 Profilin, eukaryotic type [PR00392] (122-139)
  IPR005455 Profilin, eukaryotic type [SM00392] (1-140)
  IPR005455 Profilin, eukaryotic type [cd00148] (2-140)
  IPR027310 Profilin conserved site [PS00414] (1-8)
  IPR036140 Profilin superfamily [SSF55770] (1-140)
  IPR048278 Profilin [PF00235] (1-140)

Radius of gyration: 20.82 Å; Cα contacts (8 Å, |Δi|>4): 658; chains: 2; bounding box: 38×68×43 Å

pLDDT: mean 97.24, std 3.62, range [62.44, 99.0]